Protein AF-A0A1Y2K8Z9-F1 (afdb_monomer)

Structure (mmCIF, N/CA/C/O backbone):
data_AF-A0A1Y2K8Z9-F1
#
_entry.id   AF-A0A1Y2K8Z9-F1
#
loop_
_atom_site.group_PDB
_atom_site.id
_atom_site.type_symbol
_atom_site.label_atom_id
_atom_site.label_alt_id
_atom_site.label_comp_id
_atom_site.label_asym_id
_atom_site.label_entity_id
_atom_site.label_seq_id
_atom_site.pdbx_PDB_ins_code
_atom_site.Cartn_x
_atom_site.Cartn_y
_atom_site.Cartn_z
_atom_site.occupancy
_atom_site.B_iso_or_equiv
_atom_site.auth_s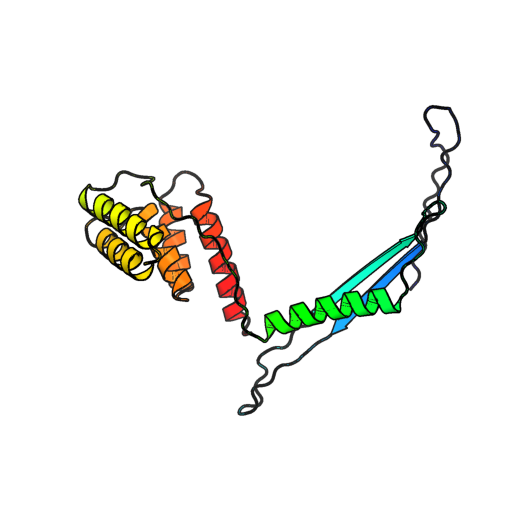eq_id
_atom_site.auth_comp_id
_atom_site.auth_asym_id
_atom_site.auth_atom_id
_atom_site.pdbx_PDB_model_num
ATOM 1 N N . MET A 1 1 ? -16.089 2.152 36.951 1.00 33.94 1 MET A N 1
ATOM 2 C CA . MET A 1 1 ? -15.119 2.775 37.875 1.00 33.94 1 MET A CA 1
ATOM 3 C C . MET A 1 1 ? -15.109 4.272 37.615 1.00 33.94 1 MET A C 1
ATOM 5 O O . MET A 1 1 ? -14.831 4.681 36.496 1.00 33.94 1 MET A O 1
ATOM 9 N N . GLN A 1 2 ? -15.545 5.063 38.595 1.00 34.50 2 GLN A N 1
ATOM 10 C CA . GLN A 1 2 ? -15.583 6.525 38.533 1.00 34.50 2 GLN A CA 1
ATOM 11 C C . GLN A 1 2 ? -14.200 7.037 38.947 1.00 34.50 2 GLN A C 1
ATOM 13 O O . GLN A 1 2 ? -13.801 6.845 40.089 1.00 34.50 2 GLN A O 1
ATOM 18 N N . GLY A 1 3 ? -13.440 7.613 38.016 1.00 34.09 3 GLY A N 1
ATOM 19 C CA . GLY A 1 3 ? -12.168 8.260 38.336 1.00 34.09 3 GLY A CA 1
ATOM 20 C C . GLY A 1 3 ? -12.416 9.714 38.722 1.00 34.09 3 GLY A C 1
ATOM 21 O O . GLY A 1 3 ? -12.768 10.515 37.861 1.00 34.09 3 GLY A O 1
ATOM 22 N N . GLN A 1 4 ? -12.268 10.041 40.004 1.00 40.28 4 GLN A N 1
ATOM 23 C CA . GLN A 1 4 ? -12.194 11.416 40.500 1.00 40.28 4 GLN A CA 1
ATOM 24 C C . GLN A 1 4 ? -10.733 11.875 40.477 1.00 40.28 4 GLN A C 1
ATOM 26 O O . GLN A 1 4 ? -9.870 11.233 41.070 1.00 40.28 4 GLN A O 1
ATOM 31 N N . HIS A 1 5 ? -10.464 13.012 39.841 1.00 39.56 5 HIS A N 1
ATOM 32 C CA . HIS A 1 5 ? -9.234 13.768 40.055 1.00 39.56 5 HIS A CA 1
ATOM 33 C C . HIS A 1 5 ? -9.583 15.236 40.294 1.00 39.56 5 HIS A C 1
ATOM 35 O O . HIS A 1 5 ? -9.981 15.920 39.353 1.00 39.56 5 HIS A O 1
ATOM 41 N N . PRO A 1 6 ? -9.384 15.744 41.518 1.00 42.78 6 PRO A N 1
ATOM 42 C CA . PRO A 1 6 ? -9.122 17.150 41.743 1.00 42.78 6 PRO A CA 1
ATOM 43 C C . PRO A 1 6 ? -7.631 17.336 42.064 1.00 42.78 6 PRO A C 1
ATOM 45 O O . PRO A 1 6 ? -7.095 16.720 42.983 1.00 42.78 6 PRO A O 1
ATOM 48 N N . ARG A 1 7 ? -6.949 18.192 41.300 1.00 39.38 7 ARG A N 1
ATOM 49 C CA . ARG A 1 7 ? -5.736 18.872 41.766 1.00 39.38 7 ARG A CA 1
ATOM 50 C C . ARG A 1 7 ? -6.143 20.306 42.073 1.00 39.38 7 ARG A C 1
ATOM 52 O O . ARG A 1 7 ? -6.409 21.071 41.151 1.00 39.38 7 ARG A O 1
ATOM 59 N N . GLU A 1 8 ? -6.255 20.632 43.355 1.00 40.47 8 GLU A N 1
ATOM 60 C CA . GLU A 1 8 ? -6.403 22.009 43.823 1.00 40.47 8 GLU A CA 1
ATOM 61 C C . GLU A 1 8 ? -5.092 22.760 43.566 1.00 40.47 8 GLU A C 1
ATOM 63 O O . GLU A 1 8 ? -4.054 22.396 44.109 1.00 40.47 8 GLU A O 1
ATOM 68 N N . ASN A 1 9 ? -5.139 23.808 42.743 1.00 38.25 9 ASN A N 1
ATOM 69 C CA . ASN A 1 9 ? -4.118 24.851 42.706 1.00 38.25 9 ASN A CA 1
ATOM 70 C C . ASN A 1 9 ? -4.819 26.180 42.994 1.00 38.25 9 ASN A C 1
ATOM 72 O O . ASN A 1 9 ? -5.547 26.718 42.162 1.00 38.25 9 ASN A O 1
ATOM 76 N N . ILE A 1 10 ? -4.620 26.680 44.211 1.00 44.50 10 ILE A N 1
ATOM 77 C CA . ILE A 1 10 ? -5.090 27.986 44.668 1.00 44.50 10 ILE A CA 1
ATOM 78 C C . ILE A 1 10 ? -4.050 29.014 44.211 1.00 44.50 10 ILE A C 1
ATOM 80 O O . ILE A 1 10 ? -2.929 29.004 44.712 1.00 44.50 10 ILE A O 1
ATOM 84 N N . GLY A 1 11 ? -4.401 29.896 43.271 1.00 48.12 11 GLY A N 1
ATOM 85 C CA . GLY A 1 11 ? -3.554 31.055 42.957 1.00 48.12 11 GLY A CA 1
ATOM 86 C C . GLY A 1 11 ? -3.718 31.704 41.586 1.00 48.12 11 GLY A C 1
ATOM 87 O O . GLY A 1 11 ? -3.141 32.765 41.370 1.00 48.12 11 GLY A O 1
ATOM 88 N N . ASP A 1 12 ? -4.488 31.118 40.675 1.00 54.56 12 ASP A N 1
ATOM 89 C CA . ASP A 1 12 ? -4.535 31.592 39.293 1.00 54.56 12 ASP A CA 1
ATOM 90 C C . ASP A 1 12 ? -5.695 32.604 39.111 1.00 54.56 12 ASP A C 1
ATOM 92 O O . ASP A 1 12 ? -6.846 32.337 39.476 1.00 54.56 12 ASP A O 1
ATOM 96 N N . LYS A 1 13 ? -5.387 33.816 38.632 1.00 52.81 13 LYS A N 1
ATOM 97 C CA . LYS A 1 13 ? -6.336 34.933 38.437 1.00 52.81 13 LYS A CA 1
ATOM 98 C C . LYS A 1 13 ? -6.369 35.325 36.963 1.00 52.81 13 LYS A C 1
ATOM 100 O O . LYS A 1 13 ? -5.350 35.251 36.282 1.00 52.81 13 LYS A O 1
ATOM 105 N N . ASP A 1 14 ? -7.519 35.767 36.465 1.00 62.66 14 ASP A N 1
ATOM 106 C CA . ASP A 1 14 ? -7.611 36.290 35.100 1.00 62.66 14 ASP A CA 1
ATOM 107 C C . ASP A 1 14 ? -6.952 37.683 34.955 1.00 62.66 14 ASP A C 1
ATOM 109 O O . ASP A 1 14 ? -6.489 38.289 35.927 1.00 62.66 14 ASP A O 1
ATOM 113 N N . ARG A 1 15 ? -6.916 38.228 33.727 1.00 58.84 15 ARG A N 1
ATOM 114 C CA . ARG A 1 15 ? -6.324 39.555 33.437 1.00 58.84 15 ARG A CA 1
ATOM 115 C C . ARG A 1 15 ? -7.024 40.723 34.152 1.00 58.84 15 ARG A C 1
ATOM 117 O O . ARG A 1 15 ? -6.473 41.819 34.170 1.00 58.84 15 ARG A O 1
ATOM 124 N N . ASN A 1 16 ? -8.194 40.487 34.745 1.00 67.38 16 ASN A N 1
ATOM 125 C CA . ASN A 1 16 ? -8.983 41.467 35.486 1.00 67.38 16 ASN A CA 1
ATOM 126 C C . ASN A 1 16 ? -8.933 41.224 37.008 1.00 67.38 16 ASN A C 1
ATOM 128 O O . ASN A 1 16 ? -9.657 41.873 37.762 1.00 67.38 16 ASN A O 1
ATOM 132 N N . GLY A 1 17 ? -8.074 40.311 37.479 1.00 60.28 17 GLY A N 1
ATOM 133 C CA . GLY A 1 17 ? -7.884 40.021 38.898 1.00 60.28 17 GLY A CA 1
ATOM 134 C C . GLY A 1 17 ? -9.004 39.188 39.530 1.00 60.28 17 GLY A C 1
ATOM 135 O O . GLY A 1 17 ? -9.031 39.067 40.760 1.00 60.28 17 GLY A O 1
ATOM 136 N N . GLN A 1 18 ? -9.902 38.603 38.728 1.00 65.62 18 GLN A N 1
ATOM 137 C CA . GLN A 1 18 ? -10.948 37.704 39.209 1.00 65.62 18 GLN A CA 1
ATOM 138 C C . GLN A 1 18 ? -10.372 36.299 39.449 1.00 65.62 18 GLN A C 1
ATOM 140 O O . GLN A 1 18 ? -9.529 35.834 38.675 1.00 65.62 18 GLN A O 1
ATOM 145 N N . PRO A 1 19 ? -10.787 35.610 40.528 1.00 63.47 19 PRO A N 1
ATOM 146 C CA . PRO A 1 19 ? -10.344 34.246 40.791 1.00 63.47 19 PRO A CA 1
ATOM 147 C C . PRO A 1 19 ? -10.788 33.329 39.647 1.00 63.47 19 PRO A C 1
ATOM 149 O O . PRO A 1 19 ? -11.973 33.310 39.300 1.00 63.47 19 PRO A O 1
ATOM 152 N N . LEU A 1 20 ? -9.856 32.559 39.071 1.00 64.62 20 LEU A N 1
ATOM 153 C CA . LEU A 1 20 ? -10.215 31.547 38.084 1.00 64.62 20 LEU A CA 1
ATOM 154 C C . LEU A 1 20 ? -11.131 30.523 38.756 1.00 64.62 20 LEU A C 1
ATOM 156 O O . LEU A 1 20 ? -10.752 29.823 39.697 1.00 64.62 20 LEU A O 1
ATOM 160 N N . SER A 1 21 ? -12.380 30.474 38.298 1.00 70.06 21 SER A N 1
ATOM 161 C CA . SER A 1 21 ? -13.343 29.508 38.812 1.00 70.06 21 SER A CA 1
ATOM 162 C C . SER A 1 21 ? -12.998 28.120 38.276 1.00 70.06 21 SER A C 1
ATOM 164 O O . SER A 1 21 ? -12.834 27.913 37.074 1.00 70.06 21 SER A O 1
ATOM 166 N N . THR A 1 22 ? -12.864 27.149 39.180 1.00 79.69 22 THR A N 1
ATOM 167 C CA . THR A 1 22 ? -12.689 25.750 38.784 1.00 79.69 22 THR A CA 1
ATOM 168 C C . THR A 1 22 ? -14.035 25.213 38.314 1.00 79.69 22 THR A C 1
ATOM 170 O O . THR A 1 22 ? -14.953 25.005 39.107 1.00 79.69 22 THR A O 1
ATOM 173 N N . ILE A 1 23 ? -14.163 24.991 37.009 1.00 84.94 23 ILE A N 1
ATOM 174 C CA . ILE A 1 23 ? -15.371 24.421 36.413 1.00 84.94 23 ILE A CA 1
ATOM 175 C C . ILE A 1 23 ? -15.279 22.892 36.490 1.00 84.94 23 ILE A C 1
ATOM 177 O O . ILE A 1 23 ? -14.405 22.276 35.883 1.00 84.94 23 ILE A O 1
ATOM 181 N N . THR A 1 24 ? -16.199 22.259 37.227 1.00 86.44 24 THR A N 1
ATOM 182 C CA . THR A 1 24 ? -16.282 20.790 37.282 1.00 86.44 24 THR A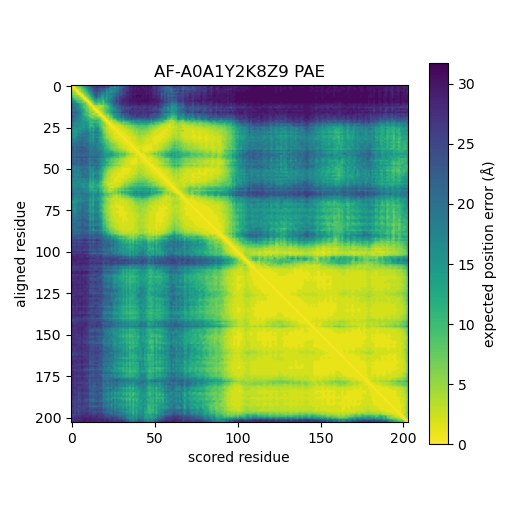 CA 1
ATOM 183 C C . THR A 1 24 ? -17.079 20.268 36.095 1.00 86.44 24 THR A C 1
ATOM 185 O O . THR A 1 24 ? -18.304 20.394 36.049 1.00 86.44 24 THR A O 1
ATOM 188 N N . CYS A 1 25 ? -16.393 19.633 35.151 1.00 90.38 25 CYS A N 1
ATOM 189 C CA . CYS A 1 25 ? -17.029 18.963 34.024 1.00 90.38 25 CYS A CA 1
ATOM 190 C C . CYS A 1 25 ? -17.334 17.495 34.344 1.00 90.38 25 CYS A C 1
ATOM 192 O O . CYS A 1 25 ? -16.614 16.826 35.085 1.00 90.38 25 CYS A O 1
ATOM 194 N N . ARG A 1 26 ? -18.406 16.967 33.752 1.00 92.38 26 ARG A N 1
ATOM 195 C CA . ARG A 1 26 ? -18.787 15.553 33.826 1.00 92.38 26 ARG A CA 1
ATOM 196 C C . ARG A 1 26 ? -18.499 14.882 32.491 1.00 92.38 26 ARG A C 1
ATOM 198 O O . ARG A 1 26 ? -18.892 15.400 31.451 1.00 92.38 26 ARG A O 1
ATOM 205 N N . GLN A 1 27 ? -17.879 13.706 32.518 1.00 93.75 27 GLN A N 1
ATOM 206 C CA . GLN A 1 27 ? -17.617 12.901 31.326 1.00 93.75 27 GLN A CA 1
ATOM 207 C C . GLN A 1 27 ? -18.296 11.537 31.444 1.00 93.75 27 GLN A C 1
ATOM 209 O O . GLN A 1 27 ? -18.325 10.918 32.507 1.00 93.75 27 GLN A O 1
ATOM 214 N N . ARG A 1 28 ? -18.827 11.050 30.327 1.00 94.69 28 ARG A N 1
ATOM 215 C CA . ARG A 1 28 ? -19.313 9.683 30.158 1.00 94.69 28 ARG A CA 1
ATOM 216 C C . ARG A 1 28 ? -18.525 9.040 29.03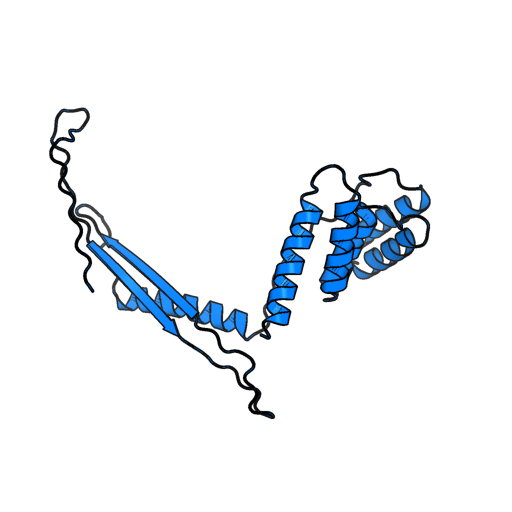7 1.00 94.69 28 ARG A C 1
ATOM 218 O O . ARG A 1 28 ? -18.425 9.621 27.964 1.00 94.69 28 ARG A O 1
ATOM 225 N N . ARG A 1 29 ? -18.000 7.843 29.281 1.00 95.19 29 ARG A N 1
ATOM 226 C CA . ARG A 1 29 ? -17.323 7.013 28.284 1.00 95.19 29 ARG A CA 1
ATOM 227 C C . ARG A 1 29 ? -18.038 5.668 28.194 1.00 95.19 29 ARG A C 1
ATOM 229 O O . ARG A 1 29 ? -18.354 5.080 29.224 1.00 95.19 29 ARG A O 1
ATOM 236 N N . ALA A 1 30 ? -18.288 5.213 26.976 1.00 96.50 30 ALA A N 1
ATOM 237 C CA . ALA A 1 30 ? -18.693 3.856 26.656 1.00 96.50 30 ALA A CA 1
ATOM 238 C C . ALA A 1 30 ? -17.532 3.162 25.942 1.00 96.50 30 ALA A C 1
ATOM 240 O O . ALA A 1 30 ? -16.822 3.793 25.158 1.00 96.50 30 ALA A O 1
ATOM 241 N N . GLU A 1 31 ? -17.339 1.882 26.227 1.00 96.50 31 GLU A N 1
ATOM 242 C CA . GLU A 1 31 ? -16.323 1.050 25.598 1.00 96.50 31 GLU A CA 1
ATOM 243 C C . GLU A 1 31 ? -16.950 -0.287 25.215 1.00 96.50 31 GLU A C 1
ATOM 245 O O . GLU A 1 31 ? -17.662 -0.895 26.014 1.00 96.50 31 GLU A O 1
ATOM 250 N N . VAL A 1 32 ? -16.679 -0.729 23.992 1.00 97.38 32 VAL A N 1
ATOM 251 C CA . VAL A 1 32 ? -17.080 -2.032 23.466 1.00 97.38 32 VAL A CA 1
ATOM 252 C C . VAL A 1 32 ? -15.809 -2.812 23.176 1.00 97.38 32 VAL A C 1
ATOM 254 O O . VAL A 1 32 ? -14.885 -2.275 22.569 1.00 97.38 32 VAL A O 1
ATOM 257 N N . ARG A 1 33 ? -15.763 -4.076 23.606 1.00 96.94 33 ARG A N 1
ATOM 258 C CA . ARG A 1 33 ? -14.727 -5.039 23.223 1.00 96.94 33 ARG A CA 1
ATOM 259 C C . ARG A 1 33 ? -15.394 -6.336 22.786 1.00 96.94 33 ARG A C 1
ATOM 261 O O . ARG A 1 33 ? -16.215 -6.868 23.530 1.00 96.94 33 ARG A O 1
ATOM 268 N N . ILE A 1 34 ? -15.036 -6.845 21.615 1.00 94.25 34 ILE A N 1
ATOM 269 C CA . ILE A 1 34 ? -15.520 -8.129 21.095 1.00 94.25 34 ILE A CA 1
ATOM 270 C C . ILE A 1 34 ? -14.341 -8.973 20.613 1.00 94.25 34 ILE A C 1
ATOM 272 O O . ILE A 1 34 ? -13.308 -8.432 20.235 1.00 94.25 34 ILE A O 1
ATOM 276 N N . ALA A 1 35 ? -14.501 -10.293 20.593 1.00 93.81 35 ALA A N 1
ATOM 277 C CA . ALA A 1 35 ? -13.500 -11.221 20.063 1.00 93.81 35 ALA A CA 1
ATOM 278 C C . ALA A 1 35 ? -14.150 -12.183 19.051 1.00 93.81 35 ALA A C 1
ATOM 280 O O . ALA A 1 35 ? -14.452 -13.329 19.400 1.00 93.81 35 ALA A O 1
ATOM 281 N N . PRO A 1 36 ? -14.455 -11.716 17.824 1.00 92.06 36 PRO A N 1
ATOM 282 C CA . PRO A 1 36 ? -15.101 -12.547 16.824 1.00 92.06 36 PRO A CA 1
ATOM 283 C C . PRO A 1 36 ? -14.143 -13.605 16.277 1.00 92.06 36 PRO A C 1
ATOM 285 O O . PRO A 1 36 ? -12.928 -13.409 16.229 1.00 92.06 36 PRO A O 1
ATOM 288 N N . LYS A 1 37 ? -14.717 -14.730 15.841 1.00 91.56 37 LYS A N 1
ATOM 289 C CA . LYS A 1 37 ? -13.996 -15.837 15.212 1.00 91.56 37 LYS A CA 1
ATOM 290 C C . LYS A 1 37 ? -14.620 -16.160 13.862 1.00 91.56 37 LYS A C 1
ATOM 292 O O . LYS A 1 37 ? -15.833 -16.337 13.787 1.00 91.56 37 LYS A O 1
ATOM 297 N N . VAL A 1 38 ? -13.798 -16.274 12.824 1.00 89.44 38 VAL A N 1
ATOM 298 C CA . VAL A 1 38 ? -14.211 -16.822 11.522 1.00 89.44 38 VAL A CA 1
ATOM 299 C C . VAL A 1 38 ? -13.614 -18.210 11.394 1.00 89.44 38 VAL A C 1
ATOM 301 O O . VAL A 1 38 ? -12.422 -18.386 11.634 1.00 89.44 38 VAL A O 1
ATOM 304 N N . VAL A 1 39 ? -14.432 -19.195 11.036 1.00 90.62 39 VAL A N 1
ATOM 305 C CA . VAL A 1 39 ? -14.025 -20.601 10.947 1.00 90.62 39 VAL A CA 1
ATOM 306 C C . VAL A 1 39 ? -14.343 -21.121 9.551 1.00 90.62 39 VAL A C 1
ATOM 308 O O . VAL A 1 39 ? -15.468 -20.981 9.077 1.00 90.62 39 VAL A O 1
ATOM 311 N N . ALA A 1 40 ? -13.355 -21.724 8.892 1.00 88.31 40 ALA A N 1
ATOM 312 C CA . ALA A 1 40 ? -13.554 -22.442 7.643 1.00 88.31 40 ALA A CA 1
ATOM 313 C C . ALA A 1 40 ? -14.460 -23.655 7.890 1.00 88.31 40 ALA A C 1
ATOM 315 O O . ALA A 1 40 ? -14.080 -24.565 8.626 1.00 88.31 40 ALA A O 1
ATOM 316 N N . VAL A 1 41 ? -15.636 -23.674 7.259 1.00 90.50 41 VAL A N 1
ATOM 317 C CA . VAL A 1 41 ? -16.675 -24.696 7.489 1.00 90.50 41 VAL A CA 1
ATOM 318 C C . VAL A 1 41 ? -16.158 -26.110 7.217 1.00 90.50 41 VAL A C 1
ATOM 320 O O . VAL A 1 41 ? -16.401 -27.015 8.005 1.00 90.50 41 VAL A O 1
ATOM 323 N N . GLU A 1 42 ? -15.398 -26.289 6.140 1.00 91.25 42 GLU A N 1
ATOM 324 C CA . GLU A 1 42 ? -14.926 -27.606 5.693 1.00 91.25 42 GLU A CA 1
ATOM 325 C C . GLU A 1 42 ? -13.845 -28.208 6.596 1.00 91.25 42 GLU A C 1
ATOM 327 O O . GLU A 1 42 ? -13.767 -29.422 6.751 1.00 91.25 42 GLU A O 1
ATOM 332 N N . THR A 1 43 ? -12.988 -27.369 7.184 1.00 92.31 43 THR A N 1
ATOM 333 C CA . THR A 1 43 ? -11.782 -27.825 7.901 1.00 92.31 43 THR A CA 1
ATOM 334 C C . THR A 1 43 ? -11.826 -27.556 9.400 1.00 92.31 43 THR A C 1
ATOM 336 O O . THR A 1 43 ? -10.952 -28.018 10.128 1.00 92.31 43 THR A O 1
ATOM 339 N N . GLY A 1 44 ? -12.785 -26.758 9.878 1.00 89.81 44 GLY A N 1
ATOM 340 C CA . GLY A 1 44 ? -12.811 -26.258 11.254 1.00 89.81 44 GLY A CA 1
ATOM 341 C C . GLY A 1 44 ? -11.663 -25.297 11.588 1.00 89.81 44 GLY A C 1
ATOM 342 O O . GLY A 1 44 ? -11.509 -24.897 12.743 1.00 89.81 44 GLY A O 1
ATOM 343 N N . ARG A 1 45 ? -10.841 -24.907 10.603 1.00 87.69 45 ARG A N 1
ATOM 344 C CA . ARG A 1 45 ? -9.696 -24.016 10.806 1.00 87.69 45 ARG A CA 1
ATOM 345 C C . ARG A 1 45 ? -10.175 -22.599 11.099 1.00 87.69 45 ARG A C 1
ATOM 347 O O . ARG A 1 45 ? -10.968 -22.042 10.345 1.00 87.69 45 ARG A O 1
ATOM 354 N N . ILE A 1 46 ? -9.646 -21.993 12.156 1.00 86.12 46 ILE A N 1
ATOM 355 C CA . ILE A 1 46 ? -9.875 -20.576 12.448 1.00 86.12 46 ILE A CA 1
ATOM 356 C C . ILE A 1 46 ? -9.147 -19.747 11.385 1.00 86.12 46 ILE A C 1
ATOM 358 O O . ILE A 1 46 ? -7.935 -19.875 11.223 1.00 86.12 46 ILE A O 1
ATOM 362 N N . LEU A 1 47 ? -9.908 -18.943 10.648 1.00 83.50 47 LEU A N 1
ATOM 363 C CA . LEU A 1 47 ? -9.407 -17.994 9.660 1.00 83.50 47 LEU A CA 1
ATOM 364 C C . LEU A 1 47 ? -9.069 -16.660 10.323 1.00 83.50 47 LEU A C 1
ATOM 366 O O . LEU A 1 47 ? -7.956 -16.202 10.154 1.00 83.50 47 LEU A O 1
ATOM 370 N N . TYR A 1 48 ? -9.973 -16.144 11.162 1.00 84.62 48 TYR A N 1
ATOM 371 C CA . TYR A 1 48 ? -9.815 -14.879 11.884 1.00 84.62 48 TYR A CA 1
ATOM 372 C C . TYR A 1 48 ? -10.072 -15.081 13.375 1.00 84.62 48 TYR A C 1
ATOM 374 O O . TYR A 1 48 ? -11.050 -15.738 13.747 1.00 84.62 48 TYR A O 1
ATOM 382 N N . SER A 1 49 ? -9.256 -14.474 14.237 1.00 88.50 49 SER A N 1
ATOM 383 C CA . SER A 1 49 ? -9.525 -14.380 15.677 1.00 88.50 49 SER A CA 1
ATOM 384 C C . SER A 1 49 ? -8.719 -13.242 16.305 1.00 88.50 49 SER A C 1
ATOM 386 O O . SER A 1 49 ? -7.627 -13.464 16.828 1.00 88.50 49 SER A O 1
ATOM 388 N N . GLN A 1 50 ? -9.263 -12.025 16.283 1.00 87.50 50 GLN A N 1
ATOM 389 C CA . GLN A 1 50 ? -8.660 -10.862 16.944 1.00 87.50 50 GLN A CA 1
ATOM 390 C C . GLN A 1 50 ? -9.681 -10.147 17.832 1.00 87.50 50 GLN A C 1
ATOM 392 O O . GLN A 1 50 ? -10.875 -10.123 17.532 1.00 87.50 50 GLN A O 1
ATOM 397 N N . THR A 1 51 ? -9.205 -9.547 18.924 1.00 93.00 51 THR A N 1
ATOM 398 C CA . THR A 1 51 ? -10.034 -8.701 19.790 1.00 93.00 51 THR A CA 1
ATOM 399 C C . THR A 1 51 ? -10.143 -7.307 19.186 1.00 93.00 51 THR A C 1
ATOM 401 O O . THR A 1 51 ? -9.133 -6.633 18.997 1.00 93.00 51 THR A O 1
ATOM 404 N N . LEU A 1 52 ? -11.370 -6.863 18.931 1.00 93.38 52 LEU A N 1
ATOM 405 C CA . LEU A 1 52 ? -11.691 -5.525 18.445 1.00 93.38 52 LEU A CA 1
ATOM 406 C C . LEU A 1 52 ? -12.254 -4.689 19.585 1.00 93.38 52 LEU A C 1
ATOM 408 O O . LEU A 1 52 ? -13.004 -5.195 20.424 1.00 93.38 52 LEU A O 1
ATOM 412 N N . SER A 1 53 ? -11.908 -3.405 19.618 1.00 96.00 53 SER A N 1
ATOM 413 C CA . SER A 1 53 ? -12.394 -2.504 20.655 1.00 96.00 53 SER A CA 1
ATOM 414 C C . SER A 1 53 ? -12.552 -1.075 20.172 1.00 96.00 53 SER A C 1
ATOM 416 O O . SER A 1 53 ? -11.672 -0.563 19.488 1.00 96.00 53 SER A O 1
ATOM 418 N N . ALA A 1 54 ? -13.605 -0.412 20.635 1.00 96.88 54 ALA A N 1
ATOM 419 C CA . ALA A 1 54 ? -13.852 1.005 20.407 1.00 96.88 54 ALA A CA 1
ATOM 420 C C . ALA A 1 54 ? -14.296 1.688 21.696 1.00 96.88 54 ALA A C 1
ATOM 422 O O . ALA A 1 54 ? -14.949 1.078 22.547 1.00 96.88 54 ALA A O 1
ATOM 423 N N . SER A 1 55 ? -14.007 2.985 21.815 1.00 96.44 55 SER A N 1
ATOM 424 C CA . SER A 1 55 ? -14.563 3.807 22.887 1.00 96.44 55 SER A CA 1
ATOM 425 C C . SER A 1 55 ? -15.097 5.138 22.368 1.00 96.44 55 SER A C 1
ATOM 427 O O . SER A 1 55 ? -14.553 5.747 21.445 1.00 96.44 55 SER A O 1
ATOM 429 N N . ARG A 1 56 ? -16.187 5.602 22.975 1.00 97.06 56 ARG A N 1
ATOM 430 C CA . ARG A 1 56 ? -16.803 6.902 22.699 1.00 97.06 56 ARG A CA 1
ATOM 431 C C . ARG A 1 56 ? -17.051 7.622 24.003 1.00 97.06 56 ARG A C 1
ATOM 433 O O . ARG A 1 56 ? -17.428 7.003 24.997 1.00 97.06 56 ARG A O 1
ATOM 440 N N . SER A 1 57 ? -16.839 8.932 24.020 1.00 95.00 57 SER A N 1
ATOM 441 C CA . SER A 1 57 ? -17.101 9.733 25.208 1.00 95.00 57 SER A CA 1
ATOM 442 C C . SER A 1 57 ? -17.801 11.038 24.892 1.00 95.00 57 SER A C 1
ATOM 444 O O . SER A 1 57 ? -17.544 11.648 23.862 1.00 95.00 57 SER A O 1
ATOM 446 N N . SER A 1 58 ? -18.636 11.478 25.822 1.00 95.50 58 SER A N 1
ATOM 447 C CA . SER A 1 58 ? -19.260 12.794 25.826 1.00 95.50 58 SER A CA 1
ATOM 448 C C . SER A 1 58 ? -18.915 13.490 27.132 1.00 95.50 58 SER A C 1
ATOM 450 O O . SER A 1 58 ? -18.882 12.861 28.192 1.00 95.50 58 SER A O 1
ATOM 452 N N . GLN A 1 59 ? -18.643 14.784 27.042 1.00 93.81 59 GLN A N 1
ATOM 453 C CA . GLN A 1 59 ? -18.358 15.649 28.173 1.00 93.81 59 GLN A CA 1
ATOM 454 C C . GLN A 1 59 ? -19.406 16.758 28.235 1.00 93.81 59 GLN A C 1
AT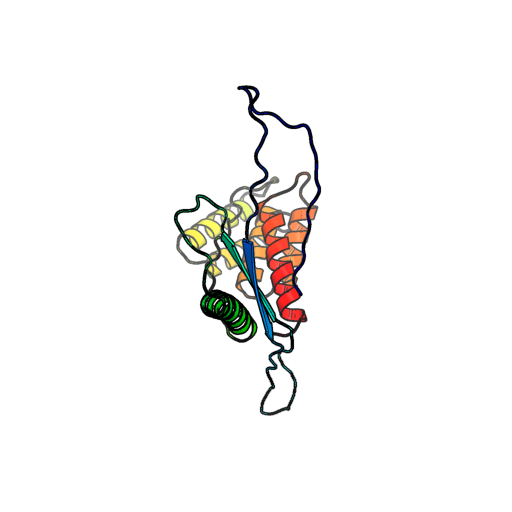OM 456 O O . GLN A 1 59 ? -19.970 17.137 27.214 1.00 93.81 59 GLN A O 1
ATOM 461 N N . TYR A 1 60 ? -19.680 17.226 29.445 1.00 93.19 60 TYR A N 1
ATOM 462 C CA . TYR A 1 60 ? -20.565 18.343 29.732 1.00 93.19 60 TYR A CA 1
ATOM 463 C C . TYR A 1 60 ? -19.949 19.192 30.839 1.00 93.19 60 TYR A C 1
ATOM 465 O O . TYR A 1 60 ? -19.634 18.672 31.915 1.00 93.19 60 TYR A O 1
ATOM 473 N N . CYS A 1 61 ? -19.810 20.486 30.590 1.00 91.25 61 CYS A N 1
ATOM 474 C CA . CYS A 1 61 ? -19.400 21.490 31.556 1.00 91.25 61 CYS A CA 1
ATOM 475 C C . CYS A 1 61 ? -20.569 22.454 31.851 1.00 91.25 61 CYS A C 1
ATOM 477 O O . CYS A 1 61 ? -21.403 22.715 30.981 1.00 91.25 61 CYS A O 1
ATOM 479 N N . PRO A 1 62 ? -20.663 23.004 33.074 1.00 86.25 62 PRO A N 1
ATOM 480 C CA . PRO A 1 62 ? -21.567 24.112 33.372 1.00 86.25 62 PRO A CA 1
ATOM 481 C C . PRO A 1 62 ? -21.419 25.258 32.355 1.00 86.25 62 PRO A C 1
ATOM 483 O O . PRO A 1 62 ? -20.329 25.799 32.199 1.00 86.25 62 PRO A O 1
ATOM 486 N N . GLY A 1 63 ? -22.510 25.617 31.671 1.00 82.56 63 GLY A N 1
ATOM 487 C CA . GLY A 1 63 ? -22.526 26.632 30.604 1.00 82.56 63 GLY A CA 1
ATOM 488 C C . GLY A 1 63 ? -22.630 26.062 29.184 1.00 82.56 63 GLY A C 1
ATOM 489 O O . GLY A 1 63 ? -22.964 26.802 28.256 1.00 82.56 63 GLY A O 1
ATOM 490 N N . ASP A 1 64 ? -22.431 24.753 29.009 1.00 84.94 64 ASP A N 1
ATOM 491 C CA . ASP A 1 64 ? -22.615 24.107 27.713 1.00 84.94 64 ASP A CA 1
ATOM 492 C C . ASP A 1 64 ? -24.093 24.078 27.312 1.00 84.94 64 ASP A C 1
ATOM 494 O O . ASP A 1 64 ? -24.978 23.707 28.084 1.00 84.94 64 ASP A O 1
ATOM 498 N N . LYS A 1 65 ? -24.363 24.414 26.047 1.00 79.62 65 LYS A N 1
ATOM 499 C CA . LYS A 1 65 ? -25.719 24.395 25.470 1.00 79.62 65 LYS A CA 1
ATOM 500 C C . LYS A 1 65 ? -26.252 22.982 25.222 1.00 79.62 65 LYS A C 1
ATOM 502 O O . LYS A 1 65 ? -27.448 22.804 25.007 1.00 79.62 65 LYS A O 1
ATOM 507 N N . THR A 1 66 ? -25.369 21.986 25.202 1.00 79.31 66 THR A N 1
ATOM 508 C CA . THR A 1 66 ? -25.707 20.593 24.893 1.00 79.31 66 THR A CA 1
ATOM 509 C C . THR A 1 66 ? -25.416 19.711 26.094 1.00 79.31 66 THR A C 1
ATOM 511 O O . THR A 1 66 ? -24.368 19.829 26.719 1.00 79.31 66 THR A O 1
ATOM 514 N N . GLY A 1 67 ? -26.369 18.850 26.446 1.00 85.12 67 GLY A N 1
ATOM 515 C CA . GLY A 1 67 ? -26.226 17.934 27.571 1.00 85.12 67 GLY A CA 1
ATOM 516 C C . GLY A 1 67 ? -25.353 16.719 27.249 1.00 85.12 67 GLY A C 1
ATOM 517 O O . GLY A 1 67 ? -25.027 16.427 26.100 1.00 85.12 67 GLY A O 1
ATOM 518 N N . LEU A 1 68 ? -25.036 15.951 28.290 1.00 90.69 68 LEU A N 1
ATOM 519 C CA . LEU A 1 68 ? -24.330 14.674 28.177 1.00 90.69 68 LEU A CA 1
ATOM 520 C C . LEU A 1 68 ? -25.070 13.685 27.263 1.00 90.69 68 LEU A C 1
ATOM 522 O O . LEU A 1 68 ? -26.214 13.306 27.534 1.00 90.69 68 LEU A O 1
ATOM 526 N N . THR A 1 69 ? -24.368 13.175 26.249 1.00 93.00 69 THR A N 1
ATOM 527 C CA . THR A 1 69 ? -24.887 12.130 25.352 1.00 93.00 69 THR A CA 1
ATOM 528 C C . THR A 1 69 ? -25.262 10.887 26.152 1.00 93.00 69 THR A C 1
ATOM 530 O O . THR A 1 69 ? -24.523 10.467 27.050 1.00 93.00 69 THR A O 1
ATOM 533 N N . ARG A 1 70 ? -26.419 10.286 25.853 1.00 94.69 70 ARG A N 1
ATOM 534 C CA . ARG A 1 70 ? -26.914 9.084 26.543 1.00 94.69 70 ARG A CA 1
ATOM 535 C C . ARG A 1 70 ? -25.925 7.924 26.398 1.00 94.69 70 ARG A C 1
ATOM 537 O O . ARG A 1 70 ? -25.296 7.759 25.360 1.00 94.69 70 ARG A O 1
ATOM 544 N N . GLY A 1 71 ? -25.811 7.110 27.450 1.00 94.31 71 GLY A N 1
ATOM 545 C CA . GLY A 1 71 ? -24.900 5.958 27.467 1.00 94.31 71 GLY A CA 1
ATOM 546 C C . GLY A 1 71 ? -25.167 4.972 26.330 1.00 94.31 71 GLY A C 1
ATOM 547 O O . GLY A 1 71 ? -24.219 4.560 25.675 1.00 94.31 71 GLY A O 1
ATOM 548 N N . GLN A 1 72 ? -26.443 4.683 26.044 1.00 95.12 72 GLN A N 1
ATOM 549 C CA . GLN A 1 72 ? -26.828 3.798 24.941 1.00 95.12 72 GLN A CA 1
ATOM 550 C C . GLN A 1 72 ? -26.346 4.331 23.589 1.00 95.12 72 GLN A C 1
ATOM 552 O O . GLN A 1 72 ? -25.713 3.605 22.845 1.00 95.12 72 GLN A O 1
ATOM 557 N N . THR A 1 73 ? -26.524 5.627 23.321 1.00 96.50 73 THR A N 1
ATOM 558 C CA . THR A 1 73 ? -26.041 6.246 22.079 1.00 96.50 73 THR A CA 1
ATOM 559 C C . THR A 1 73 ? -24.521 6.135 21.933 1.00 96.50 73 THR A C 1
ATOM 561 O O . THR A 1 73 ? -24.032 5.850 20.847 1.00 96.50 73 THR A O 1
ATOM 564 N N . LEU A 1 74 ? -23.760 6.315 23.021 1.00 96.69 74 LEU A N 1
ATOM 565 C CA . LEU A 1 74 ? -22.304 6.124 22.996 1.00 96.69 74 LEU A CA 1
ATOM 566 C C . LEU A 1 74 ? -21.920 4.651 22.759 1.00 96.69 74 LEU A C 1
ATOM 568 O O . LEU A 1 74 ? -20.933 4.390 22.074 1.00 96.69 74 LEU A O 1
ATOM 572 N N . LEU A 1 75 ? -22.687 3.702 23.310 1.00 97.44 75 LEU A N 1
ATOM 573 C CA . LEU A 1 75 ? -22.507 2.266 23.069 1.00 97.44 75 LEU A CA 1
ATOM 574 C C . LEU A 1 75 ? -22.818 1.897 21.616 1.00 97.44 75 LEU A C 1
ATOM 576 O O . LEU A 1 75 ? -22.015 1.203 21.005 1.00 97.44 75 LEU A O 1
ATOM 580 N N . ASP A 1 76 ? -23.918 2.392 21.050 1.00 97.56 76 ASP A N 1
ATOM 581 C CA . ASP A 1 76 ? -24.314 2.129 19.661 1.00 97.56 76 ASP A CA 1
ATOM 582 C C . ASP A 1 76 ? -23.264 2.674 18.679 1.00 97.56 76 ASP A C 1
ATOM 584 O O . ASP A 1 76 ? -22.886 2.003 17.717 1.00 97.56 76 ASP A O 1
ATOM 588 N N . GLN A 1 77 ? -22.721 3.864 18.957 1.00 97.00 77 GLN A N 1
ATOM 589 C CA . GLN A 1 77 ? -21.627 4.455 18.181 1.00 97.00 77 GLN A CA 1
ATOM 590 C C . GLN A 1 77 ? -20.337 3.629 18.275 1.00 97.00 77 GLN A C 1
ATOM 592 O O . GLN A 1 77 ? -19.698 3.383 17.255 1.00 97.00 77 GLN A O 1
ATOM 597 N N . ALA A 1 78 ? -19.956 3.188 19.479 1.00 97.50 78 ALA A N 1
ATOM 598 C CA . ALA A 1 78 ? -18.786 2.331 19.667 1.00 97.50 78 ALA A CA 1
ATOM 599 C C . ALA A 1 78 ? -18.977 0.950 19.010 1.00 97.50 78 ALA A C 1
ATOM 601 O O . ALA A 1 78 ? -18.051 0.422 18.403 1.00 97.50 78 ALA A O 1
ATOM 602 N N . MET A 1 79 ? -20.182 0.378 19.077 1.00 97.31 79 MET A N 1
ATOM 603 C CA . MET A 1 79 ? -20.514 -0.885 18.418 1.00 97.31 79 MET A CA 1
ATOM 604 C C . MET A 1 79 ? -20.461 -0.757 16.893 1.00 97.31 79 MET A C 1
ATOM 606 O O . MET A 1 79 ? -19.939 -1.647 16.230 1.00 97.31 79 MET A O 1
ATOM 610 N N . THR A 1 80 ? -20.962 0.348 16.334 1.00 97.31 80 THR A N 1
ATOM 611 C CA . THR A 1 80 ? -20.905 0.609 14.886 1.00 97.31 80 THR A CA 1
ATOM 612 C C . THR A 1 80 ? -19.460 0.628 14.388 1.00 97.31 80 THR A C 1
ATOM 614 O O . THR A 1 80 ? -19.147 -0.051 13.417 1.00 97.31 80 THR A O 1
ATOM 617 N N . GLU A 1 81 ? -18.564 1.317 15.099 1.00 95.88 81 GLU A N 1
ATOM 618 C CA . GLU A 1 81 ? -17.133 1.348 14.764 1.00 95.88 81 GLU A CA 1
ATOM 619 C C . GLU A 1 81 ? -16.498 -0.048 14.816 1.00 95.88 81 GLU A C 1
ATOM 621 O O . GLU A 1 81 ? -15.852 -0.473 13.863 1.00 95.88 81 GLU A O 1
ATOM 626 N N . VAL A 1 82 ? -16.761 -0.802 15.886 1.00 96.38 82 VAL A N 1
ATOM 627 C CA . VAL A 1 82 ? -16.293 -2.189 16.021 1.00 96.38 82 VAL A CA 1
ATOM 628 C C . VAL A 1 82 ? -16.793 -3.083 14.881 1.00 96.38 82 VAL A C 1
ATOM 630 O O . VAL A 1 82 ? -16.047 -3.928 14.388 1.00 96.38 82 VAL A O 1
ATOM 633 N N . MET A 1 83 ? -18.049 -2.924 14.459 1.00 94.44 83 MET A N 1
ATOM 634 C CA . MET A 1 83 ? -18.632 -3.722 13.377 1.00 94.44 83 MET A CA 1
ATOM 635 C C . MET A 1 83 ? -18.064 -3.349 12.009 1.00 94.44 83 MET A C 1
ATOM 637 O O . MET A 1 83 ? -17.893 -4.229 11.166 1.00 94.44 83 MET A O 1
ATOM 641 N N . ASP A 1 84 ? -17.737 -2.080 11.784 1.00 91.94 84 ASP A N 1
ATOM 642 C CA . ASP A 1 84 ? -17.073 -1.648 10.555 1.00 91.94 84 ASP A CA 1
ATOM 643 C C . ASP A 1 84 ? -15.637 -2.172 10.473 1.00 91.94 84 ASP A C 1
ATOM 645 O O . ASP A 1 84 ? -15.207 -2.612 9.404 1.00 91.94 84 ASP A O 1
ATOM 649 N N . ASP A 1 85 ? -14.916 -2.198 11.594 1.00 89.19 85 ASP A N 1
ATOM 650 C CA . ASP A 1 85 ? -13.595 -2.824 11.676 1.00 89.19 85 ASP A CA 1
ATOM 651 C C . ASP A 1 85 ? -13.680 -4.336 11.446 1.00 89.19 85 ASP A C 1
ATOM 653 O O . ASP A 1 85 ? -12.898 -4.893 10.674 1.00 89.19 85 ASP A O 1
ATOM 657 N N . TYR A 1 86 ? -14.680 -4.998 12.038 1.00 91.25 86 TYR A N 1
ATOM 658 C CA . TYR A 1 86 ? -14.920 -6.420 11.815 1.00 91.25 86 TYR A CA 1
ATOM 659 C C . TYR A 1 86 ? -15.218 -6.732 10.344 1.00 91.25 86 TYR A C 1
ATOM 661 O O . TYR A 1 86 ? -14.603 -7.633 9.779 1.00 91.25 86 TYR A O 1
ATOM 669 N N . ARG A 1 87 ? -16.106 -5.967 9.690 1.00 89.19 87 ARG A N 1
ATOM 670 C CA . ARG A 1 87 ? -16.419 -6.141 8.260 1.00 89.19 87 ARG A CA 1
ATOM 671 C C . ARG A 1 87 ? -15.171 -6.036 7.388 1.00 89.19 87 ARG A C 1
ATOM 673 O O . ARG A 1 87 ? -14.969 -6.895 6.540 1.00 89.19 87 ARG A O 1
ATOM 680 N N . LYS A 1 88 ? -14.321 -5.030 7.619 1.00 83.06 88 LYS A N 1
ATOM 681 C CA . LYS A 1 88 ? -13.065 -4.839 6.867 1.00 83.06 88 LYS A CA 1
ATOM 682 C C . LYS A 1 88 ? -12.049 -5.955 7.105 1.00 83.06 88 LYS A C 1
ATOM 684 O O . LYS A 1 88 ? -11.196 -6.176 6.251 1.00 83.06 88 LYS A O 1
ATOM 689 N N . ALA A 1 89 ? -12.116 -6.624 8.254 1.00 82.06 89 ALA A N 1
ATOM 690 C CA . ALA A 1 89 ? -11.242 -7.745 8.565 1.00 82.06 89 ALA A CA 1
ATOM 691 C C . ALA A 1 89 ? -11.661 -9.038 7.845 1.00 82.06 89 ALA A C 1
ATOM 693 O O . ALA A 1 89 ? -10.803 -9.812 7.437 1.00 82.06 89 ALA A O 1
ATOM 694 N N . VAL A 1 90 ? -12.967 -9.269 7.666 1.00 85.69 90 VAL A N 1
ATOM 695 C CA . VAL A 1 90 ? -13.486 -10.562 7.172 1.00 85.69 90 VAL A CA 1
ATOM 696 C C . VAL A 1 90 ? -14.020 -10.537 5.743 1.00 85.69 90 VAL A C 1
ATOM 698 O O . VAL A 1 90 ? -14.243 -11.601 5.167 1.00 85.69 90 VAL A O 1
ATOM 701 N N . ALA A 1 91 ? -14.250 -9.356 5.168 1.00 80.25 91 ALA A N 1
ATOM 702 C CA . ALA A 1 91 ? -14.812 -9.201 3.832 1.00 80.25 91 ALA A CA 1
ATOM 703 C C . ALA A 1 91 ? -13.923 -8.316 2.940 1.00 80.25 91 ALA A C 1
ATOM 705 O O . ALA A 1 91 ? -13.408 -7.294 3.405 1.00 80.25 91 ALA A O 1
ATOM 706 N N . PRO A 1 92 ? -13.774 -8.661 1.645 1.00 74.62 92 PRO A N 1
ATOM 707 C CA . PRO A 1 92 ? -13.165 -7.770 0.666 1.00 74.62 92 PRO A CA 1
ATOM 708 C C . PRO A 1 92 ? -13.914 -6.438 0.588 1.00 74.62 92 PRO A C 1
ATOM 710 O O . PRO A 1 92 ? -15.145 -6.404 0.615 1.00 74.62 92 PRO A O 1
ATOM 713 N N . TYR A 1 93 ? -13.170 -5.345 0.445 1.00 76.25 93 TYR A N 1
ATOM 714 C CA . TYR A 1 93 ? -13.721 -4.026 0.165 1.00 76.25 93 TYR A CA 1
ATOM 715 C C . TYR A 1 93 ? -12.850 -3.317 -0.866 1.00 76.25 93 TYR A C 1
ATOM 717 O O . TYR A 1 93 ? -11.624 -3.460 -0.872 1.00 76.25 93 TYR A O 1
ATOM 725 N N . GLU A 1 94 ? -13.489 -2.549 -1.740 1.00 69.31 94 GLU A N 1
ATOM 726 C CA . GLU A 1 94 ? -12.775 -1.721 -2.701 1.00 69.31 94 GLU A CA 1
ATOM 727 C C . GLU A 1 94 ? -12.181 -0.510 -1.985 1.00 69.31 94 GLU A C 1
ATOM 729 O O . GLU A 1 94 ? -12.815 0.130 -1.140 1.00 69.31 94 GLU A O 1
ATOM 734 N N . LYS A 1 95 ? -10.925 -0.210 -2.305 1.00 71.62 95 LYS A N 1
ATOM 735 C CA . LYS A 1 95 ? -10.266 1.012 -1.869 1.00 71.62 95 LYS A CA 1
ATOM 736 C C . LYS A 1 95 ? -9.680 1.690 -3.089 1.00 71.62 95 LYS A C 1
ATOM 738 O O . LYS A 1 95 ? -8.764 1.156 -3.708 1.00 71.62 95 LYS A O 1
ATOM 743 N N . GLU A 1 96 ? -10.160 2.890 -3.370 1.00 76.62 96 GLU A N 1
ATOM 744 C CA . GLU A 1 96 ? -9.493 3.773 -4.312 1.00 76.62 96 GLU A CA 1
ATOM 745 C C . GLU A 1 96 ? -8.182 4.248 -3.682 1.00 76.62 96 GLU A C 1
ATOM 747 O O . GLU A 1 96 ? -8.148 4.840 -2.597 1.00 76.62 96 GLU A O 1
ATOM 752 N N . ILE A 1 97 ? -7.077 3.925 -4.343 1.00 80.38 97 ILE A N 1
ATOM 753 C CA . ILE A 1 97 ? -5.762 4.452 -4.009 1.00 80.38 97 ILE A CA 1
ATOM 754 C C . ILE A 1 97 ? -5.253 5.234 -5.211 1.00 80.38 97 ILE A C 1
ATOM 756 O O . ILE A 1 97 ? -5.221 4.721 -6.325 1.00 80.38 97 ILE A O 1
ATOM 760 N N . SER A 1 98 ? -4.845 6.477 -4.974 1.00 83.44 98 SER A N 1
ATOM 761 C CA . SER A 1 98 ? -4.064 7.230 -5.949 1.00 83.44 98 SER A CA 1
ATOM 762 C C . SER A 1 98 ? -2.598 6.876 -5.743 1.00 83.44 98 SER A C 1
ATOM 764 O O . SER A 1 98 ? -2.089 6.988 -4.624 1.00 83.44 98 SER A O 1
ATOM 766 N N . ILE A 1 99 ? -1.936 6.410 -6.798 1.00 88.62 99 ILE A N 1
ATOM 767 C CA . ILE A 1 99 ? -0.498 6.145 -6.805 1.00 88.62 99 ILE A CA 1
ATOM 768 C C . ILE A 1 99 ? 0.119 7.057 -7.856 1.00 88.62 99 ILE A C 1
ATOM 770 O O . ILE A 1 99 ? -0.177 6.922 -9.042 1.00 88.62 99 ILE A O 1
ATOM 774 N N . ASP A 1 100 ? 0.989 7.956 -7.413 1.00 90.25 100 ASP A N 1
ATOM 775 C CA . ASP A 1 100 ? 1.735 8.818 -8.320 1.00 90.25 100 ASP A CA 1
ATOM 776 C C . ASP A 1 100 ? 2.812 7.996 -9.029 1.00 90.25 100 ASP A C 1
ATOM 778 O O . ASP A 1 100 ? 3.637 7.345 -8.389 1.00 90.25 100 ASP A O 1
ATOM 782 N N . LEU A 1 101 ? 2.811 8.011 -10.359 1.00 93.38 101 LEU A N 1
ATOM 783 C CA . LEU A 1 101 ? 3.877 7.393 -11.139 1.00 93.38 101 LEU A CA 1
ATOM 784 C C . LEU A 1 101 ? 5.089 8.313 -11.199 1.00 93.38 101 LEU A C 1
ATOM 786 O O . LEU A 1 101 ? 4.966 9.536 -11.213 1.00 93.38 101 LEU A O 1
ATOM 790 N N . MET A 1 102 ? 6.275 7.717 -11.280 1.00 93.12 102 MET A N 1
ATOM 791 C CA . MET A 1 102 ? 7.491 8.493 -11.465 1.00 93.12 102 MET A CA 1
ATOM 792 C C . MET A 1 102 ? 7.699 8.726 -12.961 1.00 93.12 102 MET A C 1
ATOM 794 O O . MET A 1 102 ? 7.791 7.776 -13.743 1.00 93.12 102 MET A O 1
ATOM 798 N N . GLU A 1 103 ? 7.722 9.997 -13.354 1.00 90.19 103 GLU A N 1
ATOM 799 C CA . GLU A 1 103 ? 7.787 10.388 -14.764 1.00 90.19 103 GLU A CA 1
ATOM 800 C C . GLU A 1 103 ? 9.217 10.646 -15.233 1.00 90.19 103 GLU A C 1
ATOM 802 O O . GLU A 1 103 ? 9.600 10.248 -16.331 1.00 90.19 103 GLU A O 1
ATOM 807 N N . GLU A 1 104 ? 10.027 11.274 -14.381 1.00 84.69 104 GLU A N 1
ATOM 808 C CA . GLU A 1 104 ? 11.376 11.688 -14.743 1.00 84.69 104 GLU A CA 1
ATOM 809 C C . GLU A 1 104 ? 12.444 10.743 -14.179 1.00 84.69 104 GLU A C 1
ATOM 811 O O . GLU A 1 104 ? 12.379 10.336 -13.013 1.00 84.69 104 GLU A O 1
ATOM 816 N N . PRO A 1 105 ? 13.470 10.398 -14.978 1.00 76.38 105 PRO A N 1
ATOM 817 C CA . PRO A 1 105 ? 14.626 9.680 -14.473 1.00 76.38 105 PRO A CA 1
ATOM 818 C C . PRO A 1 105 ? 15.398 10.513 -13.446 1.00 76.38 105 PRO A C 1
ATOM 820 O O . PRO A 1 105 ? 15.923 11.575 -13.763 1.00 76.38 105 PRO A O 1
ATOM 823 N N . LEU A 1 106 ? 15.548 9.974 -12.236 1.00 74.19 106 LEU A N 1
ATOM 824 C CA . LEU A 1 106 ? 16.396 10.546 -11.178 1.00 74.19 106 LEU A CA 1
ATOM 825 C C . LEU A 1 106 ? 17.905 10.354 -11.443 1.00 74.19 106 LEU A C 1
ATOM 827 O O . LEU A 1 106 ? 18.744 10.870 -10.712 1.00 74.19 106 LEU A O 1
ATOM 831 N N . ALA A 1 107 ? 18.246 9.601 -12.490 1.00 74.56 107 ALA A N 1
ATOM 832 C CA . ALA A 1 107 ? 19.597 9.359 -12.980 1.00 74.56 107 ALA A CA 1
ATOM 833 C C . ALA A 1 107 ? 19.577 9.275 -14.519 1.00 74.56 107 ALA A C 1
ATOM 835 O O . ALA A 1 107 ? 18.520 8.978 -15.090 1.00 74.56 107 ALA A O 1
ATOM 836 N N . PRO A 1 108 ? 20.712 9.502 -15.211 1.00 82.25 108 PRO A N 1
ATOM 837 C CA . PRO A 1 108 ? 20.779 9.395 -16.665 1.00 82.25 108 PRO A CA 1
ATOM 838 C C . PRO A 1 108 ? 20.246 8.050 -17.168 1.00 82.25 108 PRO A C 1
ATOM 840 O O . PRO A 1 108 ? 20.684 6.986 -16.734 1.00 82.25 108 PRO A O 1
ATOM 843 N N . LEU A 1 109 ? 19.304 8.110 -18.107 1.00 88.19 109 LEU A N 1
ATOM 844 C CA . LEU A 1 109 ? 18.692 6.948 -18.739 1.00 88.19 109 LEU A CA 1
ATOM 845 C C . LEU A 1 109 ? 18.943 7.014 -20.244 1.00 88.19 109 LEU A C 1
ATOM 847 O O . LEU A 1 109 ? 18.754 8.065 -20.861 1.0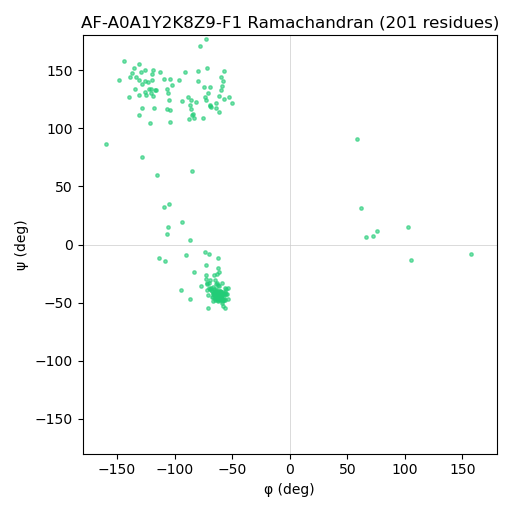0 88.19 109 LEU A O 1
ATOM 851 N N . ALA A 1 110 ? 19.358 5.894 -20.837 1.00 91.56 110 ALA A N 1
ATOM 852 C CA . ALA A 1 110 ? 19.562 5.807 -22.276 1.00 91.56 110 ALA A CA 1
ATOM 853 C C . ALA A 1 110 ? 18.274 6.160 -23.044 1.00 91.56 110 ALA A C 1
ATOM 855 O O . ALA A 1 110 ? 17.157 5.910 -22.581 1.00 91.56 110 ALA A O 1
ATOM 856 N N . ALA A 1 111 ? 18.433 6.725 -24.245 1.00 93.25 111 ALA A N 1
ATOM 857 C CA . ALA A 1 111 ? 17.321 7.272 -25.023 1.00 93.25 111 ALA A CA 1
ATOM 858 C C . ALA A 1 111 ? 16.204 6.247 -25.291 1.00 93.25 111 ALA A C 1
ATOM 860 O O . ALA A 1 111 ? 15.026 6.595 -25.246 1.00 93.25 111 ALA A O 1
ATOM 861 N N . HIS A 1 112 ? 16.561 4.981 -25.536 1.00 94.62 112 HIS A N 1
ATOM 862 C CA . HIS A 1 112 ? 15.581 3.943 -25.846 1.00 94.62 112 HIS A CA 1
ATOM 863 C C . HIS A 1 112 ? 14.719 3.527 -24.629 1.00 94.62 112 HIS A C 1
ATOM 865 O O . HIS A 1 112 ? 13.497 3.676 -24.712 1.00 94.62 112 HIS A O 1
ATOM 871 N N . PRO A 1 113 ? 15.286 3.117 -23.472 1.00 95.94 113 PRO A N 1
ATOM 872 C CA . PRO A 1 113 ? 14.516 2.927 -22.238 1.00 95.94 113 PRO A CA 1
ATOM 873 C C . PRO A 1 113 ? 13.686 4.140 -21.824 1.00 95.94 113 PRO A C 1
ATOM 875 O O . PRO A 1 113 ? 12.558 3.971 -21.364 1.00 95.94 113 PRO A O 1
ATOM 878 N N . LYS A 1 114 ? 14.207 5.360 -22.020 1.00 96.00 114 LYS A N 1
ATOM 879 C CA . LYS A 1 114 ? 13.459 6.591 -21.744 1.00 96.00 114 LYS A CA 1
ATOM 880 C C . LYS A 1 114 ? 12.215 6.709 -22.631 1.00 96.00 114 LYS A C 1
ATOM 882 O O . LYS A 1 114 ? 11.125 6.936 -22.125 1.00 96.00 114 LYS A O 1
ATOM 887 N N . ALA A 1 115 ? 12.337 6.450 -23.932 1.00 96.88 115 ALA A N 1
ATOM 888 C CA . ALA A 1 115 ? 11.182 6.455 -24.829 1.00 96.88 115 ALA A CA 1
ATOM 889 C C . ALA A 1 115 ? 10.129 5.394 -24.448 1.00 96.88 115 ALA A C 1
ATOM 891 O O . ALA A 1 115 ? 8.928 5.626 -24.597 1.00 96.88 115 ALA A O 1
ATOM 892 N N . LEU A 1 116 ? 10.556 4.226 -23.955 1.00 98.12 116 LEU A N 1
ATOM 893 C CA . LEU A 1 116 ? 9.648 3.192 -23.450 1.00 98.12 116 LEU A CA 1
ATOM 894 C C . LEU A 1 116 ? 8.963 3.607 -22.138 1.00 98.12 116 LEU A C 1
ATOM 896 O O . LEU A 1 116 ? 7.770 3.344 -21.982 1.00 98.12 116 LEU A O 1
ATOM 900 N N . LEU A 1 117 ? 9.678 4.286 -21.233 1.00 97.38 117 LEU A N 1
ATOM 901 C CA . LEU A 1 117 ? 9.111 4.903 -20.029 1.00 97.38 117 LEU A CA 1
ATOM 902 C C . LEU A 1 117 ? 7.991 5.882 -20.389 1.00 97.38 117 LEU A C 1
ATOM 904 O O . LEU A 1 117 ? 6.862 5.691 -19.932 1.00 97.38 117 LEU A O 1
ATOM 908 N N . ASP A 1 118 ? 8.284 6.847 -21.263 1.00 97.25 118 ASP A N 1
ATOM 909 C CA . ASP A 1 118 ? 7.353 7.902 -21.679 1.00 97.25 118 ASP A CA 1
ATOM 910 C C . ASP A 1 118 ? 6.098 7.323 -22.346 1.00 97.25 118 ASP A C 1
ATOM 912 O O . ASP A 1 118 ? 4.966 7.707 -22.036 1.00 97.25 118 ASP A O 1
ATOM 916 N N . ARG A 1 119 ? 6.276 6.330 -23.228 1.00 98.00 119 ARG A N 1
ATOM 917 C CA . ARG A 1 119 ? 5.156 5.605 -23.847 1.00 98.00 119 ARG A CA 1
ATOM 918 C C . ARG A 1 119 ? 4.342 4.842 -22.811 1.00 98.00 119 ARG A C 1
ATOM 920 O O . ARG A 1 119 ? 3.117 4.838 -22.893 1.00 98.00 119 ARG A O 1
ATOM 927 N N . GLY A 1 120 ? 5.001 4.201 -21.847 1.00 97.75 120 GLY A N 1
ATOM 928 C CA . GLY A 1 120 ? 4.321 3.493 -20.770 1.00 97.75 120 GLY A CA 1
ATOM 929 C C . GLY A 1 120 ? 3.444 4.428 -19.942 1.00 97.75 120 GLY A C 1
ATOM 930 O O . GLY A 1 120 ? 2.273 4.126 -19.731 1.00 97.75 120 GLY A O 1
ATOM 931 N N . LEU A 1 121 ? 3.962 5.607 -19.584 1.00 97.62 121 LEU A N 1
ATOM 932 C CA . LEU A 1 121 ? 3.204 6.659 -18.899 1.00 97.62 121 LEU A CA 1
ATOM 933 C C . LEU A 1 121 ? 1.995 7.119 -19.724 1.00 97.62 121 LEU A C 1
ATOM 935 O O . LEU A 1 121 ? 0.900 7.252 -19.183 1.00 97.62 121 LEU A O 1
ATOM 939 N N . ALA A 1 122 ? 2.153 7.305 -21.038 1.00 97.69 122 ALA A N 1
ATOM 940 C CA . ALA A 1 122 ? 1.043 7.665 -21.922 1.00 97.69 122 ALA A CA 1
ATOM 941 C C . ALA A 1 122 ? -0.077 6.608 -21.930 1.00 97.69 122 ALA A C 1
ATOM 943 O O . ALA A 1 122 ? -1.252 6.968 -21.895 1.00 97.69 122 ALA A O 1
ATOM 944 N N . PHE A 1 123 ? 0.265 5.314 -21.917 1.00 97.88 123 PHE A N 1
ATOM 945 C CA . PHE A 1 123 ? -0.733 4.248 -21.795 1.00 97.88 123 PHE A CA 1
ATOM 946 C C . PHE A 1 123 ? -1.440 4.265 -20.439 1.00 97.88 123 PHE A C 1
ATOM 948 O O . PHE A 1 123 ? -2.659 4.125 -20.407 1.00 97.88 123 PHE A O 1
ATOM 955 N N . VAL A 1 124 ? -0.722 4.476 -19.330 1.00 95.31 124 VAL A N 1
ATOM 956 C CA . VAL A 1 124 ? -1.369 4.543 -18.008 1.00 95.31 124 VAL A CA 1
ATOM 957 C C . VAL A 1 124 ? -2.324 5.733 -17.911 1.00 95.31 124 VAL A C 1
ATOM 959 O O . VAL A 1 124 ? -3.434 5.571 -17.418 1.00 95.31 124 VAL A O 1
ATOM 962 N N . ARG A 1 125 ? -1.956 6.899 -18.457 1.00 94.38 125 ARG A N 1
ATOM 963 C CA . ARG A 1 125 ? -2.855 8.069 -18.528 1.00 94.38 125 ARG A CA 1
ATOM 964 C C . ARG A 1 125 ? -4.122 7.809 -19.350 1.00 94.38 125 ARG A C 1
ATOM 966 O O . ARG A 1 125 ? -5.124 8.480 -19.140 1.00 94.38 125 ARG A O 1
ATOM 973 N N . ALA A 1 126 ? -4.079 6.844 -20.266 1.00 96.06 126 ALA A N 1
ATOM 974 C CA . ALA A 1 126 ? -5.223 6.372 -21.042 1.00 96.06 126 ALA A CA 1
ATOM 975 C C . ALA A 1 126 ? -5.924 5.151 -20.407 1.00 96.06 126 ALA A C 1
ATOM 977 O O . ALA A 1 126 ? -6.617 4.421 -21.112 1.00 96.06 126 ALA A O 1
ATOM 978 N N . ASP A 1 127 ? -5.711 4.907 -19.110 1.00 93.31 127 ASP A N 1
ATOM 979 C CA . ASP A 1 127 ? -6.277 3.794 -18.335 1.00 93.31 127 ASP A CA 1
ATOM 980 C C . ASP A 1 127 ? -5.862 2.395 -18.839 1.00 93.31 127 ASP A C 1
ATOM 982 O O . ASP A 1 127 ? -6.586 1.404 -18.767 1.00 93.31 127 ASP A O 1
ATOM 986 N N . ARG A 1 128 ? -4.651 2.291 -19.401 1.00 95.88 128 ARG A N 1
ATOM 987 C CA . ARG A 1 128 ? -4.076 1.039 -19.926 1.00 95.88 128 ARG A CA 1
ATOM 988 C C . ARG A 1 128 ? -2.842 0.626 -19.133 1.00 95.88 128 ARG A C 1
ATOM 990 O O . ARG A 1 128 ? -1.751 0.487 -19.693 1.00 95.88 128 ARG A O 1
ATOM 997 N N . LEU A 1 129 ? -3.026 0.398 -17.830 1.00 94.69 129 LEU A N 1
ATOM 998 C CA . LEU A 1 129 ? -1.942 0.042 -16.906 1.00 94.69 129 LEU A CA 1
ATOM 999 C C . LEU A 1 129 ? -1.130 -1.171 -17.374 1.00 94.69 129 LEU A C 1
ATOM 1001 O O . LEU A 1 129 ? 0.096 -1.106 -17.413 1.00 94.69 129 LEU A O 1
ATOM 1005 N N . GLU A 1 130 ? -1.793 -2.248 -17.799 1.00 96.12 130 GLU A N 1
ATOM 1006 C CA . GLU A 1 130 ? -1.123 -3.474 -18.256 1.00 96.12 130 GLU A CA 1
ATOM 1007 C C . GLU A 1 130 ? -0.125 -3.204 -19.388 1.00 96.12 130 GLU A C 1
ATOM 1009 O O . GLU A 1 130 ? 1.014 -3.684 -19.362 1.00 96.12 130 GLU A O 1
ATOM 1014 N N . ARG A 1 131 ? -0.522 -2.360 -20.349 1.00 97.94 131 ARG A N 1
ATOM 1015 C CA . ARG A 1 131 ? 0.332 -1.986 -21.475 1.00 97.94 131 ARG A CA 1
ATOM 1016 C C . ARG A 1 131 ? 1.497 -1.104 -21.033 1.00 97.94 131 ARG A C 1
ATOM 1018 O O . ARG A 1 131 ? 2.612 -1.281 -21.523 1.00 97.94 131 ARG A O 1
ATOM 1025 N N . GLY A 1 132 ? 1.269 -0.199 -20.082 1.00 98.00 132 GLY A N 1
ATOM 1026 C CA . GLY A 1 132 ? 2.344 0.554 -19.433 1.00 98.00 132 GLY A CA 1
ATOM 1027 C C . GLY A 1 132 ? 3.378 -0.373 -18.788 1.00 98.00 132 GLY A C 1
ATOM 1028 O O . GLY A 1 132 ? 4.574 -0.276 -19.066 1.00 98.00 132 GLY A O 1
ATOM 1029 N N . CYS A 1 133 ? 2.908 -1.361 -18.026 1.00 98.19 133 CYS A N 1
ATOM 1030 C CA . CYS A 1 133 ? 3.750 -2.352 -17.363 1.00 98.19 133 CYS A CA 1
ATOM 1031 C C . CYS A 1 133 ? 4.555 -3.227 -18.339 1.00 98.19 133 CYS A C 1
ATOM 1033 O O . CYS A 1 133 ? 5.682 -3.622 -18.033 1.00 98.19 133 CYS A O 1
ATOM 1035 N N . GLU A 1 134 ? 4.011 -3.562 -19.511 1.00 98.38 134 GLU A N 1
ATOM 1036 C CA . GLU A 1 134 ? 4.759 -4.238 -20.581 1.00 98.38 134 GLU A CA 1
ATOM 1037 C C . GLU A 1 134 ? 5.931 -3.400 -21.088 1.00 98.38 134 GLU A C 1
ATOM 1039 O O . GLU A 1 134 ? 7.053 -3.907 -21.183 1.00 98.38 134 GLU A O 1
ATOM 1044 N N . LEU A 1 135 ? 5.681 -2.120 -21.370 1.00 98.69 135 LEU A N 1
ATOM 1045 C CA . LEU A 1 135 ? 6.692 -1.198 -21.879 1.00 98.69 135 LEU A CA 1
ATOM 1046 C C . LEU A 1 135 ? 7.795 -0.949 -20.854 1.00 98.69 135 LEU A C 1
ATOM 1048 O O . LEU A 1 135 ? 8.966 -0.956 -21.214 1.00 98.69 135 LEU A O 1
ATOM 1052 N N . TRP A 1 136 ? 7.466 -0.821 -19.570 1.00 98.38 136 TRP A N 1
ATOM 1053 C CA . TRP A 1 136 ? 8.486 -0.672 -18.530 1.00 98.38 136 TRP A CA 1
ATOM 1054 C C . TRP A 1 136 ? 9.287 -1.954 -18.296 1.00 98.38 136 TRP A C 1
ATOM 1056 O O . TRP A 1 136 ? 10.492 -1.892 -18.052 1.00 98.38 136 TRP A O 1
ATOM 1066 N N . ARG A 1 137 ? 8.671 -3.137 -18.444 1.00 98.38 137 ARG A N 1
ATOM 1067 C CA . ARG A 1 137 ? 9.421 -4.406 -18.433 1.00 98.38 137 ARG A CA 1
ATOM 1068 C C . ARG A 1 137 ? 10.384 -4.479 -19.610 1.00 98.38 137 ARG A C 1
ATOM 1070 O O . ARG A 1 137 ? 11.480 -5.009 -19.454 1.00 98.38 137 ARG A O 1
ATOM 1077 N N . GLN A 1 138 ? 9.975 -3.983 -20.775 1.00 98.25 138 GLN A N 1
ATOM 1078 C CA . GLN A 1 138 ? 10.847 -3.865 -21.937 1.00 98.25 138 GLN A CA 1
ATOM 1079 C C . GLN A 1 138 ? 11.981 -2.866 -21.676 1.00 98.25 138 GLN A C 1
ATOM 1081 O O . GLN A 1 138 ? 13.140 -3.225 -21.849 1.00 98.25 138 GLN A O 1
ATOM 1086 N N . ALA A 1 139 ? 11.670 -1.681 -21.143 1.00 97.50 139 ALA A N 1
ATOM 1087 C CA . ALA A 1 139 ? 12.654 -0.659 -20.793 1.00 97.50 139 ALA A CA 1
ATOM 1088 C C . ALA A 1 139 ? 13.733 -1.211 -19.856 1.00 97.50 139 ALA A C 1
ATOM 1090 O O . ALA A 1 139 ? 14.916 -0.974 -20.076 1.00 97.50 139 ALA A O 1
ATOM 1091 N N . ARG A 1 140 ? 13.336 -2.014 -18.858 1.00 97.00 140 ARG A N 1
ATOM 1092 C CA . ARG A 1 140 ? 14.274 -2.678 -17.947 1.00 97.00 140 ARG A CA 1
ATOM 1093 C C . ARG A 1 140 ? 15.223 -3.637 -18.669 1.00 97.00 140 ARG A C 1
ATOM 1095 O O . ARG A 1 140 ? 16.395 -3.667 -18.331 1.00 97.00 140 ARG A O 1
ATOM 1102 N N . ARG A 1 141 ? 14.731 -4.422 -19.636 1.00 97.38 141 ARG A N 1
ATOM 1103 C CA . ARG A 1 141 ? 15.557 -5.382 -20.398 1.00 97.38 141 ARG A CA 1
ATOM 1104 C C . ARG A 1 141 ? 16.489 -4.706 -21.399 1.00 97.38 141 ARG A C 1
ATOM 1106 O O . ARG A 1 141 ? 17.500 -5.290 -21.763 1.00 97.38 141 ARG A O 1
ATOM 1113 N N . GLU A 1 142 ? 16.132 -3.515 -21.864 1.00 96.06 142 GLU A N 1
ATOM 1114 C CA . GLU A 1 142 ? 16.812 -2.830 -22.966 1.00 96.06 142 GLU A CA 1
ATOM 1115 C C . GLU A 1 142 ? 17.692 -1.665 -22.480 1.00 96.06 142 GLU A C 1
ATOM 1117 O O . GLU A 1 142 ? 17.816 -0.646 -23.156 1.00 96.06 142 GLU A O 1
ATOM 1122 N N . GLY A 1 143 ? 18.314 -1.817 -21.302 1.00 92.19 143 GLY A N 1
ATOM 1123 C CA . GLY A 1 143 ? 19.279 -0.861 -20.740 1.00 92.19 143 GLY A CA 1
ATOM 1124 C C . GLY A 1 143 ? 18.732 0.044 -19.633 1.00 92.19 143 GLY A C 1
ATOM 1125 O O . GLY A 1 143 ? 19.332 1.069 -19.313 1.00 92.19 143 GLY A O 1
ATOM 1126 N N . GLY A 1 144 ? 17.570 -0.295 -19.072 1.00 91.81 144 GLY A N 1
ATOM 1127 C CA . GLY A 1 144 ? 16.966 0.380 -17.923 1.00 91.81 144 GLY A CA 1
ATOM 1128 C C . GLY A 1 144 ? 17.068 -0.410 -16.617 1.00 91.81 144 GLY A C 1
ATOM 1129 O O . GLY A 1 144 ? 16.319 -0.095 -15.692 1.00 91.81 144 GLY A O 1
ATOM 1130 N N . GLU A 1 145 ? 17.913 -1.450 -16.521 1.00 93.00 145 GLU A N 1
ATOM 1131 C CA . GLU A 1 145 ? 17.941 -2.336 -15.345 1.00 93.00 145 GLU A CA 1
ATOM 1132 C C . GLU A 1 145 ? 18.247 -1.614 -14.028 1.00 93.00 145 GLU A C 1
ATOM 1134 O O . GLU A 1 145 ? 17.687 -1.980 -12.995 1.00 93.00 145 GLU A O 1
ATOM 1139 N N . ASN A 1 146 ? 19.073 -0.567 -14.096 1.00 89.31 146 ASN A N 1
ATOM 1140 C CA . ASN A 1 146 ? 19.572 0.196 -12.955 1.00 89.31 146 ASN A CA 1
ATOM 1141 C C . ASN A 1 146 ? 18.956 1.597 -12.876 1.00 89.31 146 ASN A C 1
ATOM 1143 O O . ASN A 1 146 ? 19.610 2.561 -12.485 1.00 89.31 146 ASN A O 1
ATOM 1147 N N . SER A 1 147 ? 17.706 1.728 -13.316 1.00 93.56 147 SER A N 1
ATOM 1148 C CA . SER A 1 147 ? 16.997 3.001 -13.313 1.00 93.56 147 SER A CA 1
ATOM 1149 C C . SER A 1 147 ? 15.969 3.043 -12.176 1.00 93.56 147 SER A C 1
ATOM 1151 O O . SER A 1 147 ? 14.994 2.286 -12.230 1.00 93.56 147 SER A O 1
ATOM 1153 N N . PRO A 1 148 ? 16.119 3.946 -11.181 1.00 94.94 148 PRO A N 1
ATOM 1154 C CA . PRO A 1 148 ? 15.180 4.058 -10.063 1.00 94.94 148 PRO A CA 1
ATOM 1155 C C . PRO A 1 148 ? 13.731 4.269 -10.513 1.00 94.94 148 PRO A C 1
ATOM 1157 O O . PRO A 1 148 ? 12.818 3.671 -9.950 1.00 94.94 148 PRO A O 1
ATOM 1160 N N . VAL A 1 149 ? 13.518 5.061 -11.571 1.00 95.69 149 VAL A N 1
ATOM 1161 C CA . VAL A 1 149 ? 12.183 5.334 -12.129 1.00 95.69 149 VAL A CA 1
ATOM 1162 C C . VAL A 1 149 ? 11.548 4.087 -12.749 1.00 95.69 149 VAL A C 1
ATOM 1164 O O . VAL A 1 149 ? 10.371 3.808 -12.516 1.00 95.69 149 VAL A O 1
ATOM 1167 N N . ILE A 1 150 ? 12.327 3.284 -13.484 1.00 97.00 150 ILE A N 1
ATOM 1168 C CA . ILE A 1 150 ? 11.840 2.035 -14.085 1.00 97.00 150 ILE A CA 1
ATOM 1169 C C . ILE A 1 150 ? 11.518 1.015 -12.992 1.00 97.00 150 ILE A C 1
ATOM 1171 O O . ILE A 1 150 ? 10.459 0.390 -13.029 1.00 97.00 150 ILE A O 1
ATOM 1175 N N . LEU A 1 151 ? 12.410 0.860 -12.009 1.00 97.31 151 LEU A N 1
ATOM 1176 C CA . LEU A 1 151 ? 12.221 -0.059 -10.887 1.00 97.31 151 LEU A CA 1
ATOM 1177 C C . LEU A 1 151 ? 10.995 0.325 -10.053 1.00 97.31 151 LEU A C 1
ATOM 1179 O O . LEU A 1 151 ? 10.158 -0.535 -9.785 1.00 97.31 151 LEU A O 1
ATOM 1183 N N . TYR A 1 152 ? 10.829 1.610 -9.734 1.00 97.69 152 TYR A N 1
ATOM 1184 C CA . TYR A 1 152 ? 9.659 2.117 -9.023 1.00 97.69 152 TYR A CA 1
ATOM 1185 C C . TYR A 1 152 ? 8.351 1.821 -9.769 1.00 97.69 152 TYR A C 1
ATOM 1187 O O . TYR A 1 152 ? 7.443 1.207 -9.205 1.00 97.69 152 TYR A O 1
ATOM 1195 N N . ASN A 1 153 ? 8.260 2.192 -11.049 1.00 97.81 153 ASN A N 1
ATOM 1196 C CA . ASN A 1 153 ? 7.046 1.985 -11.842 1.00 97.81 153 ASN A CA 1
ATOM 1197 C C . ASN A 1 153 ? 6.728 0.483 -12.022 1.00 97.81 153 ASN A C 1
ATOM 1199 O O . ASN A 1 153 ? 5.566 0.076 -11.988 1.00 97.81 153 ASN A O 1
ATOM 1203 N N . LEU A 1 154 ? 7.746 -0.380 -12.119 1.00 98.25 154 LEU A N 1
ATOM 1204 C CA . LEU A 1 154 ? 7.564 -1.838 -12.083 1.00 98.25 154 LEU A CA 1
ATOM 1205 C C . LEU A 1 154 ? 7.143 -2.364 -10.704 1.00 98.25 154 LEU A C 1
ATOM 1207 O O . LEU A 1 154 ? 6.429 -3.374 -10.630 1.00 98.25 154 LEU A O 1
ATOM 1211 N N . GLY A 1 155 ? 7.570 -1.702 -9.629 1.00 97.88 155 GLY A N 1
ATOM 1212 C CA . GLY A 1 155 ? 7.088 -1.930 -8.271 1.00 97.88 155 GLY A CA 1
ATOM 1213 C C . GLY A 1 155 ? 5.583 -1.700 -8.192 1.00 97.88 155 GLY A C 1
ATOM 1214 O O . GLY A 1 155 ? 4.859 -2.605 -7.783 1.00 97.88 155 GLY A O 1
ATOM 1215 N N . VAL A 1 156 ? 5.099 -0.571 -8.731 1.00 97.31 156 VAL A N 1
ATOM 1216 C CA . VAL A 1 156 ? 3.658 -0.260 -8.828 1.00 97.31 156 VAL A CA 1
ATOM 1217 C C . VAL A 1 156 ? 2.917 -1.339 -9.619 1.00 97.31 156 VAL A C 1
ATOM 1219 O O . VAL A 1 156 ? 1.926 -1.884 -9.142 1.00 97.31 156 VAL A O 1
ATOM 1222 N N . CYS A 1 157 ? 3.431 -1.740 -10.784 1.00 97.50 157 CYS A N 1
ATOM 1223 C CA . CYS A 1 157 ? 2.843 -2.833 -11.566 1.00 97.50 157 CYS A CA 1
ATOM 1224 C C . CYS A 1 157 ? 2.735 -4.147 -10.781 1.00 97.50 157 CYS A C 1
ATOM 1226 O O . CYS A 1 157 ? 1.755 -4.884 -10.904 1.00 97.50 157 CYS A O 1
ATOM 1228 N N . SER A 1 158 ? 3.763 -4.475 -9.998 1.00 97.62 158 SER A N 1
ATOM 1229 C CA . SER A 1 158 ? 3.795 -5.702 -9.204 1.00 97.62 158 SER A CA 1
ATOM 1230 C C . SER A 1 158 ? 2.837 -5.638 -8.021 1.00 97.62 158 SER A C 1
ATOM 1232 O O . SER A 1 158 ? 2.148 -6.624 -7.763 1.00 97.62 158 SER A O 1
ATOM 1234 N N . GLU A 1 159 ? 2.735 -4.482 -7.370 1.00 94.94 159 GLU A N 1
ATOM 1235 C CA . GLU A 1 159 ? 1.789 -4.237 -6.285 1.00 94.94 159 GLU A CA 1
ATOM 1236 C C . GLU A 1 159 ? 0.344 -4.368 -6.777 1.00 94.94 159 GLU A C 1
ATOM 1238 O O . GLU A 1 159 ? -0.430 -5.129 -6.199 1.00 94.94 159 GLU A O 1
ATOM 1243 N N . MET A 1 160 ? 0.014 -3.725 -7.902 1.00 92.25 160 MET A N 1
ATOM 1244 C CA . MET A 1 160 ? -1.317 -3.787 -8.519 1.00 92.25 160 MET A CA 1
ATOM 1245 C C . MET A 1 160 ? -1.702 -5.200 -8.975 1.00 92.25 160 MET A C 1
ATOM 1247 O O . MET A 1 160 ? -2.879 -5.537 -9.023 1.00 92.25 160 MET A O 1
ATOM 1251 N N . SER A 1 161 ? -0.715 -6.054 -9.266 1.00 91.44 161 SER A N 1
ATOM 1252 C CA . SER A 1 161 ? -0.937 -7.470 -9.598 1.00 91.44 161 SER A CA 1
ATOM 1253 C C . SER A 1 161 ? -1.008 -8.385 -8.362 1.00 91.44 161 SER A C 1
ATOM 1255 O O . SER A 1 161 ? -1.005 -9.605 -8.513 1.00 91.44 161 SER A O 1
ATOM 1257 N N . GLY A 1 162 ? -0.951 -7.841 -7.140 1.00 90.88 162 GLY A N 1
ATOM 1258 C CA . GLY A 1 162 ? -0.913 -8.617 -5.893 1.00 90.88 162 GLY A CA 1
ATOM 1259 C C . GLY A 1 162 ? 0.414 -9.340 -5.621 1.00 90.88 162 GLY A C 1
ATOM 1260 O O . GLY A 1 162 ? 0.525 -10.100 -4.660 1.00 90.88 162 GLY A O 1
ATOM 1261 N N . ARG A 1 163 ? 1.460 -9.103 -6.422 1.00 95.44 163 ARG A N 1
ATOM 1262 C CA . ARG A 1 163 ? 2.801 -9.686 -6.237 1.00 95.44 163 ARG A CA 1
ATOM 1263 C C . ARG A 1 163 ? 3.607 -8.847 -5.247 1.00 95.44 163 ARG A C 1
ATOM 1265 O O . ARG A 1 163 ? 4.629 -8.262 -5.601 1.00 95.44 163 ARG A O 1
ATOM 1272 N N . LEU A 1 164 ? 3.122 -8.790 -4.007 1.00 95.81 164 LEU A N 1
ATOM 1273 C CA . LEU A 1 164 ? 3.590 -7.848 -2.988 1.00 95.81 164 LEU A CA 1
ATOM 1274 C C . LEU A 1 164 ? 5.082 -7.988 -2.663 1.00 95.81 164 LEU A C 1
ATOM 1276 O O . LEU A 1 164 ? 5.772 -6.980 -2.564 1.00 95.81 164 LEU A O 1
ATOM 1280 N N . GLN A 1 165 ? 5.608 -9.213 -2.555 1.00 97.19 165 GLN A N 1
ATOM 1281 C CA . GLN A 1 165 ? 7.037 -9.404 -2.284 1.00 97.19 165 GLN A CA 1
ATOM 1282 C C . GLN A 1 165 ? 7.904 -8.839 -3.417 1.00 97.19 165 GLN A C 1
ATOM 1284 O O . GLN A 1 165 ? 8.796 -8.037 -3.170 1.00 97.19 165 GLN A O 1
ATOM 1289 N N . GLY A 1 166 ? 7.575 -9.167 -4.671 1.00 97.44 166 GLY A N 1
ATOM 1290 C CA . GLY A 1 166 ? 8.303 -8.638 -5.826 1.00 97.44 166 GLY A CA 1
ATOM 1291 C C . GLY A 1 166 ? 8.165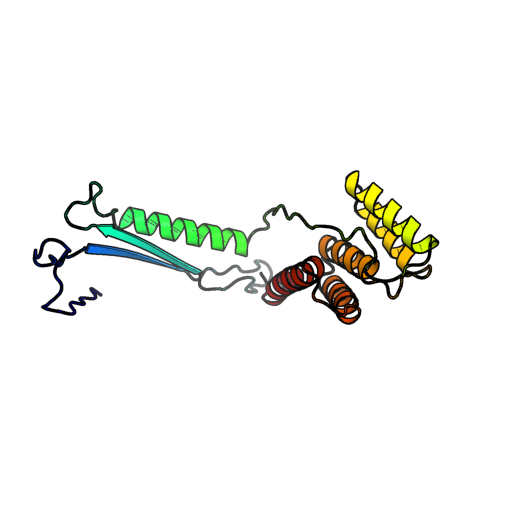 -7.120 -5.979 1.00 97.44 166 GLY A C 1
ATOM 1292 O O . GLY A 1 166 ? 9.091 -6.469 -6.449 1.00 97.44 166 GLY A O 1
ATOM 1293 N N . ALA A 1 167 ? 7.034 -6.539 -5.566 1.00 98.19 167 ALA A N 1
ATOM 1294 C CA . ALA A 1 167 ? 6.868 -5.089 -5.512 1.00 98.19 167 ALA A CA 1
ATOM 1295 C C . ALA A 1 167 ? 7.807 -4.447 -4.482 1.00 98.19 167 ALA A C 1
ATOM 1297 O O . ALA A 1 167 ? 8.484 -3.470 -4.796 1.00 98.19 167 ALA A O 1
ATOM 1298 N N . LEU A 1 168 ? 7.881 -5.025 -3.277 1.00 98.38 168 LEU A N 1
ATOM 1299 C CA . LEU A 1 168 ? 8.766 -4.553 -2.216 1.00 98.38 168 LEU A CA 1
ATOM 1300 C C . LEU A 1 168 ? 10.232 -4.609 -2.650 1.00 98.38 168 LEU A C 1
ATOM 1302 O O . LEU A 1 168 ? 10.948 -3.630 -2.461 1.00 98.38 168 LEU A O 1
ATOM 1306 N N . ASP A 1 169 ? 10.653 -5.713 -3.267 1.00 98.25 169 ASP A N 1
ATOM 1307 C CA . ASP A 1 169 ? 12.025 -5.881 -3.748 1.00 98.25 169 ASP A CA 1
ATOM 1308 C C . ASP A 1 169 ? 12.383 -4.792 -4.775 1.00 98.25 169 ASP A C 1
ATOM 1310 O O . ASP A 1 169 ? 13.407 -4.130 -4.646 1.00 98.25 169 ASP A O 1
ATOM 1314 N N . LEU A 1 170 ? 11.490 -4.517 -5.734 1.00 98.38 170 LEU A N 1
ATOM 1315 C CA . LEU A 1 170 ? 11.675 -3.459 -6.735 1.00 98.38 170 LEU A CA 1
ATOM 1316 C C . LEU A 1 170 ? 11.764 -2.056 -6.121 1.00 98.38 170 LEU A C 1
ATOM 1318 O O . LEU A 1 170 ? 12.576 -1.243 -6.562 1.00 98.38 170 LEU A O 1
ATOM 1322 N N . TYR A 1 171 ? 10.944 -1.757 -5.111 1.00 97.81 171 TYR A N 1
ATOM 1323 C CA . TYR A 1 171 ? 11.015 -0.469 -4.424 1.00 97.81 171 TYR A CA 1
ATOM 1324 C C . TYR A 1 171 ? 12.306 -0.307 -3.623 1.00 97.81 171 TYR A C 1
ATOM 1326 O O . TYR A 1 171 ? 12.892 0.773 -3.639 1.00 97.81 171 TYR A O 1
ATOM 1334 N N . LEU A 1 172 ? 12.771 -1.367 -2.959 1.00 97.75 172 LEU A N 1
ATOM 1335 C CA . LEU A 1 172 ? 14.043 -1.357 -2.235 1.00 97.75 172 LEU A CA 1
ATOM 1336 C C . LEU A 1 172 ? 15.237 -1.264 -3.195 1.00 97.75 172 LEU A C 1
ATOM 1338 O O . LEU A 1 172 ? 16.205 -0.567 -2.901 1.00 97.75 172 LEU A O 1
ATOM 1342 N N . ASP A 1 173 ? 15.174 -1.918 -4.357 1.00 96.56 173 ASP A N 1
ATOM 1343 C CA . ASP A 1 173 ? 16.169 -1.758 -5.423 1.00 96.56 173 ASP A CA 1
ATOM 1344 C C . ASP A 1 173 ? 16.242 -0.300 -5.889 1.00 96.56 173 ASP A C 1
ATOM 1346 O O . ASP A 1 173 ? 17.334 0.257 -5.983 1.00 96.56 173 ASP A O 1
ATOM 1350 N N . ALA A 1 174 ? 15.086 0.333 -6.119 1.00 95.50 174 ALA A N 1
ATOM 1351 C CA . ALA A 1 174 ? 15.013 1.740 -6.500 1.00 95.50 174 ALA A CA 1
ATOM 1352 C C . ALA A 1 174 ? 15.562 2.667 -5.402 1.00 95.50 174 ALA A C 1
ATOM 1354 O O . ALA A 1 174 ? 16.323 3.581 -5.707 1.00 95.50 174 ALA A O 1
ATOM 1355 N N . GLU A 1 175 ? 15.212 2.426 -4.133 1.00 95.44 175 GLU A N 1
ATOM 1356 C CA . GLU A 1 175 ? 15.678 3.213 -2.983 1.00 95.44 175 GLU A CA 1
ATOM 1357 C C . GLU A 1 175 ? 17.204 3.171 -2.840 1.00 95.44 175 GLU A C 1
ATOM 1359 O O . GLU A 1 175 ? 17.833 4.212 -2.668 1.00 95.44 175 GLU A O 1
ATOM 1364 N N . ARG A 1 176 ? 17.816 1.988 -2.985 1.00 94.94 176 ARG A N 1
ATOM 1365 C CA . ARG A 1 176 ? 19.275 1.804 -2.870 1.00 94.94 176 ARG A CA 1
ATOM 1366 C C . ARG A 1 176 ? 20.085 2.574 -3.911 1.00 94.94 176 ARG A C 1
ATOM 1368 O O . ARG A 1 176 ? 21.282 2.768 -3.721 1.00 94.94 176 ARG A O 1
ATOM 1375 N N . MET A 1 177 ? 19.456 2.973 -5.011 1.00 91.25 177 MET A N 1
ATOM 1376 C CA . MET A 1 177 ? 20.096 3.719 -6.092 1.00 91.25 177 MET A CA 1
ATOM 1377 C C . MET A 1 177 ? 20.026 5.237 -5.903 1.00 91.25 177 MET A C 1
ATOM 1379 O O . MET A 1 177 ? 20.653 5.968 -6.668 1.00 91.25 177 MET A O 1
ATOM 1383 N N . LEU A 1 178 ? 19.264 5.723 -4.922 1.00 90.31 178 LEU A N 1
ATOM 1384 C CA . LEU A 1 178 ? 19.104 7.149 -4.673 1.00 90.31 178 LEU A CA 1
ATOM 1385 C C . LEU A 1 178 ? 20.048 7.640 -3.578 1.00 90.31 178 LEU A C 1
ATOM 1387 O O . LEU A 1 178 ? 20.261 6.978 -2.566 1.00 90.31 178 LEU A O 1
ATOM 1391 N N . LEU A 1 179 ? 20.584 8.844 -3.780 1.00 87.88 179 LEU A N 1
ATOM 1392 C CA . LEU A 1 179 ? 21.376 9.553 -2.770 1.00 87.88 179 LEU A CA 1
ATOM 1393 C C . LEU A 1 179 ? 20.492 10.317 -1.777 1.00 87.88 179 LEU A C 1
ATOM 1395 O O . LEU A 1 179 ? 20.915 10.588 -0.656 1.00 87.88 179 LEU A O 1
ATOM 1399 N N . GLU A 1 180 ? 19.269 10.650 -2.189 1.00 88.38 180 GLU A N 1
ATOM 1400 C CA . GLU A 1 180 ? 18.299 11.394 -1.393 1.00 88.38 180 GLU A CA 1
ATOM 1401 C C . GLU A 1 180 ? 16.967 10.636 -1.293 1.00 88.38 180 GLU A C 1
ATOM 1403 O O . GLU A 1 180 ? 16.598 9.902 -2.217 1.00 88.38 180 GLU A O 1
ATOM 1408 N N . PRO A 1 181 ? 16.211 10.811 -0.194 1.00 89.12 181 PRO A N 1
ATOM 1409 C CA . PRO A 1 181 ? 14.917 10.164 -0.030 1.00 89.12 181 PRO A CA 1
ATOM 1410 C C . PRO A 1 181 ? 13.923 10.550 -1.131 1.00 89.12 181 PRO A C 1
ATOM 1412 O O . PRO A 1 181 ? 13.688 11.726 -1.399 1.00 89.12 181 PRO A O 1
ATOM 1415 N N . SER A 1 182 ? 13.252 9.550 -1.700 1.00 91.38 182 SER A N 1
ATOM 1416 C CA . SER A 1 182 ? 12.149 9.747 -2.642 1.00 91.38 182 SER A CA 1
ATOM 1417 C C . SER A 1 182 ? 10.825 9.407 -1.976 1.00 91.38 182 SER A C 1
ATOM 1419 O O . SER A 1 182 ? 10.571 8.259 -1.600 1.00 91.38 182 SER A O 1
ATOM 1421 N N . ARG A 1 183 ? 9.956 10.414 -1.840 1.00 92.62 183 ARG A N 1
ATOM 1422 C CA . ARG A 1 183 ? 8.633 10.249 -1.230 1.00 92.62 183 ARG A CA 1
ATOM 1423 C C . ARG A 1 183 ? 7.791 9.160 -1.926 1.00 92.62 183 ARG A C 1
ATOM 1425 O O . ARG A 1 183 ? 7.292 8.302 -1.198 1.00 92.62 183 ARG A O 1
ATOM 1432 N N . PRO A 1 184 ? 7.668 9.114 -3.271 1.00 93.56 184 PRO A N 1
ATOM 1433 C CA . PRO A 1 184 ? 6.921 8.051 -3.949 1.00 93.56 184 PRO A CA 1
ATOM 1434 C C . PRO A 1 184 ? 7.411 6.639 -3.606 1.00 93.56 184 PRO A C 1
ATOM 1436 O O . PRO A 1 184 ? 6.599 5.751 -3.338 1.00 93.56 184 PRO A O 1
ATOM 1439 N N . ILE A 1 185 ? 8.734 6.432 -3.562 1.00 95.38 185 ILE A N 1
ATOM 1440 C CA . ILE A 1 185 ? 9.336 5.135 -3.222 1.00 95.38 185 ILE A CA 1
ATOM 1441 C C . ILE A 1 185 ? 9.043 4.776 -1.763 1.00 95.38 185 ILE A C 1
ATOM 1443 O O . ILE A 1 185 ? 8.543 3.684 -1.493 1.00 95.38 185 ILE A O 1
ATOM 1447 N N . ALA A 1 186 ? 9.264 5.703 -0.828 1.00 95.44 186 ALA A N 1
ATOM 1448 C CA . ALA A 1 186 ? 8.995 5.477 0.591 1.00 95.44 186 ALA A CA 1
ATOM 1449 C C . ALA A 1 186 ? 7.513 5.140 0.858 1.00 95.44 186 ALA A C 1
ATOM 1451 O O . ALA A 1 186 ? 7.200 4.238 1.643 1.00 95.44 186 ALA A O 1
ATOM 1452 N N . GLU A 1 187 ? 6.585 5.823 0.181 1.00 95.38 187 GLU A N 1
ATOM 1453 C CA . GLU A 1 187 ? 5.151 5.529 0.256 1.00 95.38 187 GLU A CA 1
ATOM 1454 C C . GLU A 1 187 ? 4.813 4.145 -0.320 1.00 95.38 187 GLU A C 1
ATOM 1456 O O . GLU A 1 187 ? 4.042 3.406 0.301 1.00 95.38 187 GLU A O 1
ATOM 1461 N N . GLY A 1 188 ? 5.427 3.757 -1.444 1.00 95.81 188 GLY A N 1
ATOM 1462 C CA . GLY A 1 188 ? 5.295 2.419 -2.033 1.00 95.81 188 GLY A CA 1
ATOM 1463 C C . GLY A 1 188 ? 5.780 1.306 -1.099 1.00 95.81 188 GLY A C 1
ATOM 1464 O O . GLY A 1 188 ? 5.053 0.337 -0.857 1.00 95.81 188 GLY A O 1
ATOM 1465 N N . ILE A 1 189 ? 6.953 1.480 -0.480 1.00 97.75 189 ILE A N 1
ATOM 1466 C CA . ILE A 1 189 ? 7.503 0.551 0.523 1.00 97.75 189 ILE A CA 1
ATOM 1467 C C . ILE A 1 189 ? 6.543 0.419 1.706 1.00 97.75 189 ILE A C 1
ATOM 1469 O O . ILE A 1 189 ? 6.190 -0.694 2.104 1.00 97.75 189 ILE A O 1
ATOM 1473 N N . LYS A 1 190 ? 6.092 1.546 2.270 1.00 96.38 190 LYS A N 1
ATOM 1474 C CA . LYS A 1 190 ? 5.179 1.564 3.420 1.00 96.38 190 LYS A CA 1
ATOM 1475 C C . LYS A 1 190 ? 3.867 0.842 3.108 1.00 96.38 190 LYS A C 1
ATOM 1477 O O . LYS A 1 190 ? 3.406 0.030 3.913 1.00 96.38 190 LYS A O 1
ATOM 1482 N N . ARG A 1 191 ? 3.266 1.133 1.952 1.00 93.88 191 ARG A N 1
ATOM 1483 C CA . ARG A 1 191 ? 1.996 0.539 1.514 1.00 93.88 191 ARG A CA 1
ATOM 1484 C C . ARG A 1 191 ? 2.129 -0.970 1.302 1.00 93.88 191 ARG A C 1
ATOM 1486 O O . ARG A 1 191 ? 1.321 -1.723 1.848 1.00 93.88 191 ARG A O 1
ATOM 1493 N N . THR A 1 192 ? 3.190 -1.398 0.623 1.00 95.56 192 THR A N 1
ATOM 1494 C CA . THR A 1 192 ? 3.457 -2.814 0.334 1.00 95.56 192 THR A CA 1
ATOM 1495 C C . THR A 1 192 ? 3.752 -3.611 1.603 1.00 95.56 192 THR A C 1
ATOM 1497 O O . THR A 1 192 ? 3.192 -4.689 1.789 1.00 95.56 192 THR A O 1
ATOM 1500 N N . ARG A 1 193 ? 4.548 -3.068 2.538 1.00 96.25 193 ARG A N 1
ATOM 1501 C CA . ARG A 1 193 ? 4.790 -3.697 3.852 1.00 96.25 193 ARG A CA 1
ATOM 1502 C C . ARG A 1 193 ? 3.496 -3.884 4.637 1.00 96.25 193 ARG A C 1
ATOM 1504 O O . ARG A 1 193 ? 3.236 -4.971 5.136 1.00 96.25 193 ARG A O 1
ATOM 1511 N N . ALA A 1 194 ? 2.645 -2.859 4.680 1.00 91.19 194 ALA A N 1
ATOM 1512 C CA . ALA A 1 194 ? 1.353 -2.967 5.350 1.00 91.19 194 ALA A CA 1
ATOM 1513 C C . ALA A 1 194 ? 0.438 -4.019 4.694 1.00 91.19 194 ALA A C 1
ATOM 1515 O O . ALA A 1 194 ? -0.357 -4.653 5.384 1.00 91.19 194 ALA A O 1
ATOM 1516 N N . ALA A 1 195 ? 0.522 -4.199 3.373 1.00 88.69 195 ALA A N 1
ATOM 1517 C CA . ALA A 1 195 ? -0.220 -5.238 2.663 1.00 88.69 195 ALA A CA 1
ATOM 1518 C C . ALA A 1 195 ? 0.322 -6.648 2.961 1.00 88.69 195 ALA A C 1
ATOM 1520 O O . ALA A 1 195 ? -0.471 -7.543 3.252 1.00 88.69 195 ALA A O 1
ATOM 1521 N N . LEU A 1 196 ? 1.646 -6.827 2.982 1.00 90.25 196 LEU A N 1
ATOM 1522 C CA . LEU A 1 196 ? 2.298 -8.086 3.367 1.00 90.25 196 LEU A CA 1
ATOM 1523 C C . LEU A 1 196 ? 1.979 -8.480 4.812 1.00 90.25 196 LEU A C 1
ATOM 1525 O O . LEU A 1 196 ? 1.642 -9.631 5.072 1.00 90.25 196 LEU A O 1
ATOM 1529 N N . ASP A 1 197 ? 2.005 -7.525 5.743 1.00 86.25 197 ASP A N 1
ATOM 1530 C CA . ASP A 1 197 ? 1.655 -7.775 7.143 1.00 86.25 197 ASP A CA 1
ATOM 1531 C C . ASP A 1 197 ? 0.216 -8.280 7.285 1.00 86.25 197 ASP A C 1
ATOM 1533 O O . ASP A 1 197 ? -0.042 -9.199 8.062 1.00 86.25 197 ASP A O 1
ATOM 1537 N N . ARG A 1 198 ? -0.726 -7.715 6.516 1.00 81.44 198 ARG A N 1
ATOM 1538 C CA . ARG A 1 198 ? -2.114 -8.202 6.476 1.00 81.44 198 ARG A CA 1
ATOM 1539 C C . ARG A 1 198 ? -2.203 -9.611 5.890 1.00 81.44 198 ARG A C 1
ATOM 1541 O O . ARG A 1 198 ? -2.926 -10.438 6.433 1.00 81.44 198 ARG A O 1
ATOM 1548 N N . GLN A 1 199 ? -1.445 -9.905 4.833 1.00 77.88 199 GLN A N 1
ATOM 1549 C CA . GLN A 1 199 ? -1.420 -11.233 4.218 1.00 77.88 199 GLN A CA 1
ATOM 1550 C C . GLN A 1 199 ? -0.852 -12.301 5.168 1.00 77.88 199 GLN A C 1
ATOM 1552 O O . GLN A 1 199 ? -1.428 -13.380 5.292 1.00 77.88 199 GLN A O 1
ATOM 1557 N N . HIS A 1 200 ? 0.248 -12.007 5.867 1.00 74.75 200 HIS A N 1
ATOM 1558 C CA . HIS A 1 200 ? 0.895 -12.943 6.794 1.00 74.75 200 HIS A CA 1
ATOM 1559 C C . HIS A 1 200 ? 0.119 -13.153 8.090 1.00 74.75 200 HIS A C 1
ATOM 1561 O O . HIS A 1 200 ? 0.186 -14.233 8.673 1.00 74.75 200 HIS A O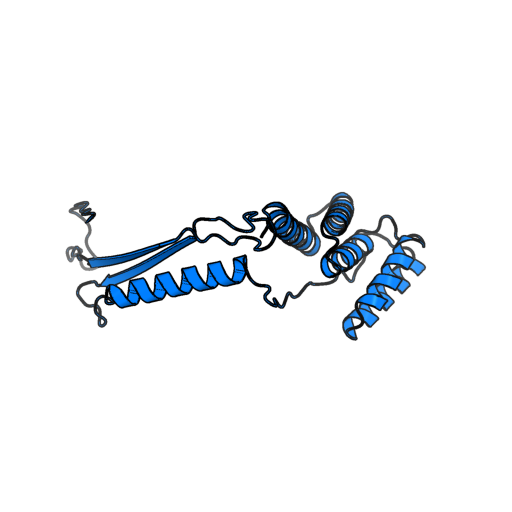 1
ATOM 1567 N N . ARG A 1 201 ? -0.631 -12.143 8.542 1.00 64.81 201 ARG A N 1
ATOM 1568 C CA . ARG A 1 201 ? -1.504 -12.276 9.715 1.00 64.81 201 ARG A CA 1
ATOM 1569 C C . ARG A 1 201 ? -2.715 -13.170 9.463 1.00 64.81 201 ARG A C 1
ATOM 1571 O O . ARG A 1 201 ? -3.358 -13.512 10.445 1.00 64.81 201 ARG A O 1
ATOM 1578 N N . GLY A 1 202 ? -2.939 -13.582 8.206 1.00 54.38 202 GLY A N 1
ATOM 1579 C CA . GLY A 1 202 ? -3.990 -14.499 7.785 1.00 54.38 202 GLY A CA 1
ATOM 1580 C C . GLY A 1 202 ? -5.356 -13.954 8.161 1.00 54.38 202 GLY A C 1
ATOM 1581 O O . GLY A 1 202 ? -5.778 -14.229 9.270 1.00 54.38 202 GLY A O 1
ATOM 1582 N N . LEU A 1 203 ? -5.968 -13.189 7.242 1.00 50.25 203 LEU A N 1
ATOM 1583 C CA . LEU A 1 203 ? -7.316 -12.598 7.337 1.00 50.25 203 LEU A CA 1
ATOM 1584 C C . LEU A 1 203 ? -7.817 -12.438 8.772 1.00 50.25 203 LEU A C 1
ATOM 1586 O O . LEU A 1 203 ? -8.498 -13.363 9.266 1.00 50.25 203 LEU A O 1
#

Radius of gyration: 27.15 Å; Cα contacts (8 Å, |Δi|>4): 271; chains: 1; bounding box: 48×69×70 Å

Secondary structure (DSSP, 8-state):
------------B-TTS-B------EEEEEEEEE--EEE-TTT--EEEE--EEEEEEEEE-TT-SSPPPPHHHHHHHHHHHHHHHHHHHHS--------PPP-S-SS---HHHHHHHHHHHHHHHTT-HHHHHHHHHHHHHTT-TT-HHHHHHHHHHHHHTT-HHHHHHHHHHHHHT-SS--HHHHHHHHHHHHHHHHHHT--

Solvent-accessible surface area (backbone atoms only — not comparable to full-atom values): 11895 Å² total; per-residue (Å²): 135,88,86,86,84,86,81,90,75,91,83,60,58,47,100,83,69,46,73,62,77,85,79,77,62,50,76,48,73,29,74,40,77,50,70,60,73,40,61,41,83,92,74,69,44,72,50,27,76,56,78,45,68,28,69,29,72,36,63,31,45,90,87,58,94,58,74,63,68,54,65,65,62,28,40,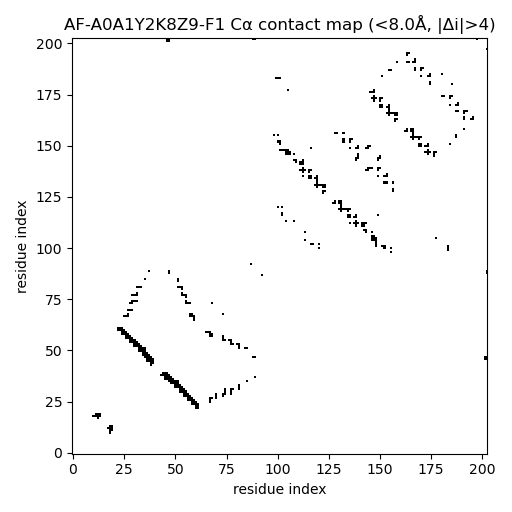53,54,14,45,49,54,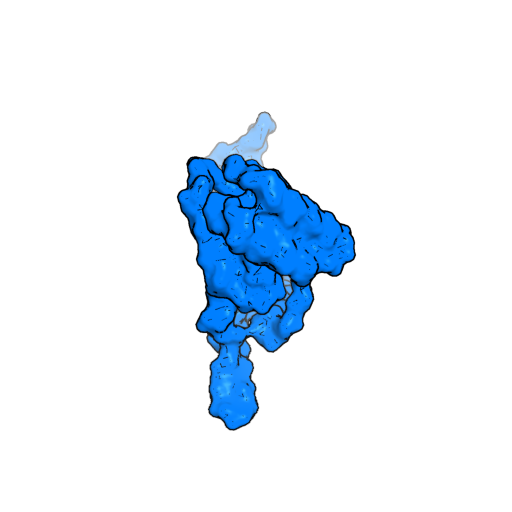38,51,52,52,47,46,65,53,76,43,94,78,92,74,94,74,91,76,82,77,65,84,66,68,89,56,98,65,53,71,65,22,45,54,28,43,56,51,13,52,55,32,39,77,68,75,31,53,71,60,13,47,51,30,35,55,47,14,33,75,61,70,24,71,89,32,44,32,46,30,37,49,50,12,50,50,26,42,78,69,67,40,40,68,64,11,39,53,27,25,51,55,20,54,74,72,48,95,62,93,52,67,68,47,55,52,51,40,54,53,35,50,57,51,48,54,49,61,72,67,40,80

Sequence (203 aa):
MQGQHPRENIGDKDRNGQPLSTITCRQRRAEVRIAPKVVAVETGRILYSQTLSASRSSQYCPGDKTGLTRGQTLLDQAMTEVMDDYRKAVAPYEKEISIDLMEEPLAPLAAHPKALLDRGLAFVRADRLERGCELWRQARREGGENSPVILYNLGVCSEMSGRLQGALDLYLDAERMLLEPSRPIAEGIKRTRAALDRQHRGL

Nearest PDB structures (foldseek):
  4i17-assembly1_A  TM=7.388E-01  e=1.981E-02  Bacteroides fragilis NCTC 9343
  8qoy-assembly1_A  TM=7.959E-01  e=5.596E-02  Actinobacillus pleuropneumoniae
  5l0y-assembly7_G  TM=7.592E-01  e=5.596E-02  Thermochaetoides thermophila DSM 1495
  5l0y-assembly2_B  TM=7.046E-01  e=7.467E-02  Thermochaetoides thermophila DSM 1495
  5l0y-assembly1_A  TM=7.921E-01  e=1.774E-01  Thermochaetoides thermophila DSM 1495

InterPro domains:
  IPR011990 Tetratricopeptide-like helical domain superfamily [G3DSA:1.25.40.10] (68-199)
  IPR011990 Tetratricopeptide-like helical domain superfamily [SSF48452] (83-173)

pLDDT: mean 87.22, std 15.07, range [33.94, 98.69]

Foldseek 3Di:
DDDDDDDDDPDDADPVRHGDDDWDKDKDKDKDKDWDWDADPVPRDTQDTDIFMFMDMDMDIPPDPDDGDDRVVRNVVRVVVRVVVVCVLPDDDDDDDDADADLDFPDDADPQLNVLQNVLVVCVVVVNNVSSLVSLVVSCVPGCVQTLRSLQSNLVVCVVVVVLVSSLVSLVSSQVSDPDDDPSSVVSNVVSVVVVVSVVVRD

Mean predicted aligned error: 12.04 Å

Organism: NCBI:txid1434232